Protein AF-A0A3D1A5W4-F1 (afdb_monomer)

Structure (mmCIF, N/CA/C/O backbone):
data_AF-A0A3D1A5W4-F1
#
_entry.id   AF-A0A3D1A5W4-F1
#
loop_
_atom_site.group_PDB
_atom_site.id
_atom_site.type_symbol
_atom_site.label_atom_id
_atom_site.label_alt_id
_atom_site.label_comp_id
_atom_site.label_asym_id
_atom_site.label_entity_id
_atom_site.label_seq_id
_atom_site.pdbx_PDB_ins_code
_atom_site.Cartn_x
_atom_site.Cartn_y
_atom_site.Cartn_z
_atom_site.occupancy
_atom_site.B_iso_or_equiv
_atom_site.auth_seq_id
_atom_site.auth_comp_id
_atom_site.auth_asym_id
_atom_site.auth_atom_id
_atom_site.pdbx_PDB_model_num
ATOM 1 N N . MET A 1 1 ? -4.157 28.525 0.498 1.00 41.06 1 MET A N 1
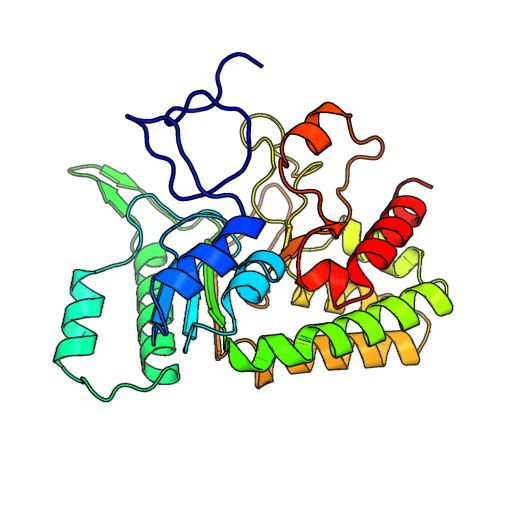ATOM 2 C CA . MET A 1 1 ? -3.381 27.317 0.135 1.00 41.06 1 MET A CA 1
ATOM 3 C C . MET A 1 1 ? -2.870 27.579 -1.278 1.00 41.06 1 MET A C 1
ATOM 5 O O . MET A 1 1 ? -3.378 27.001 -2.224 1.00 41.06 1 MET A O 1
ATOM 9 N N . ASP A 1 2 ? -1.935 28.524 -1.438 1.00 32.41 2 ASP A N 1
ATOM 10 C CA . ASP A 1 2 ? -1.765 29.240 -2.725 1.00 32.41 2 ASP A CA 1
ATOM 11 C C . ASP A 1 2 ? -0.494 28.848 -3.490 1.00 32.41 2 ASP A C 1
ATOM 13 O O . ASP A 1 2 ? -0.057 29.543 -4.403 1.00 32.41 2 ASP A O 1
ATOM 17 N N . GLN A 1 3 ? 0.129 27.734 -3.118 1.00 36.91 3 GLN A N 1
ATOM 18 C CA . GLN A 1 3 ? 1.334 27.228 -3.771 1.00 36.91 3 GLN A CA 1
ATOM 19 C C . GLN A 1 3 ? 1.307 25.692 -3.708 1.00 36.91 3 GLN A C 1
ATOM 21 O O . GLN A 1 3 ? 2.020 25.081 -2.914 1.00 36.91 3 GLN A O 1
ATOM 26 N N . ALA A 1 4 ? 0.434 25.057 -4.495 1.00 35.75 4 ALA A N 1
ATOM 27 C CA . ALA A 1 4 ? 0.599 23.635 -4.796 1.00 35.75 4 ALA A CA 1
ATOM 28 C C . ALA A 1 4 ? 1.913 23.470 -5.590 1.00 35.75 4 ALA A C 1
ATOM 30 O O . ALA A 1 4 ? 2.149 24.267 -6.505 1.00 35.75 4 ALA A O 1
ATOM 31 N N . PRO A 1 5 ? 2.793 22.509 -5.246 1.00 40.19 5 PRO A N 1
ATOM 32 C CA . PRO A 1 5 ? 4.051 22.348 -5.954 1.00 40.19 5 PRO A CA 1
ATOM 33 C C . PRO A 1 5 ? 3.796 22.016 -7.426 1.00 40.19 5 PRO A C 1
ATOM 35 O O . PRO A 1 5 ? 2.829 21.347 -7.788 1.00 40.19 5 PRO A O 1
ATOM 38 N N . SER A 1 6 ? 4.668 22.562 -8.263 1.00 42.97 6 SER A N 1
ATOM 39 C CA . SER A 1 6 ? 4.594 22.613 -9.719 1.00 42.97 6 SER A CA 1
ATOM 40 C C . SER A 1 6 ? 4.294 21.271 -10.395 1.00 42.97 6 SER A C 1
ATOM 42 O O . SER A 1 6 ? 5.042 20.308 -10.236 1.00 42.97 6 SER A O 1
ATOM 44 N N . GLY A 1 7 ? 3.241 21.303 -11.213 1.00 40.34 7 GLY A N 1
ATOM 45 C CA . GLY A 1 7 ? 2.921 20.396 -12.318 1.00 40.34 7 GLY A CA 1
ATOM 46 C C . GLY A 1 7 ? 1.613 20.866 -12.967 1.00 40.34 7 GLY A C 1
ATOM 47 O O . GLY A 1 7 ? 1.576 21.507 -14.018 1.00 40.34 7 GLY A O 1
ATOM 48 N N . THR A 1 8 ? 0.501 20.759 -12.243 1.00 45.12 8 THR A N 1
ATOM 49 C CA . THR A 1 8 ? -0.823 20.879 -12.884 1.00 45.12 8 THR A CA 1
ATOM 50 C C . THR A 1 8 ? -1.695 22.037 -12.435 1.00 45.12 8 THR A C 1
ATOM 52 O O . THR A 1 8 ? -2.693 22.321 -13.090 1.00 45.12 8 THR A O 1
ATOM 55 N N . GLY A 1 9 ? -1.336 22.748 -11.363 1.00 47.44 9 GLY A N 1
ATOM 56 C CA . GLY A 1 9 ? -2.166 23.840 -10.840 1.00 47.44 9 GLY A CA 1
ATOM 57 C C . GLY A 1 9 ? -3.502 23.378 -10.239 1.00 47.44 9 GLY A C 1
ATOM 58 O O . GLY A 1 9 ? -4.342 24.222 -9.937 1.00 47.44 9 GLY A O 1
ATOM 59 N N . THR A 1 10 ? -3.701 22.067 -10.045 1.00 52.75 10 THR A N 1
ATOM 60 C CA . THR A 1 10 ? -4.824 21.516 -9.277 1.00 52.75 10 THR A CA 1
ATOM 61 C C . THR A 1 10 ? -4.360 21.035 -7.900 1.00 52.75 10 THR A C 1
ATOM 63 O O . THR A 1 10 ? -3.236 20.564 -7.741 1.00 52.75 10 THR A O 1
ATOM 66 N N . ALA A 1 11 ? -5.234 21.165 -6.899 1.00 64.56 11 ALA A N 1
ATOM 67 C CA . ALA A 1 11 ? -5.054 20.579 -5.569 1.00 64.56 11 ALA A CA 1
ATOM 68 C C . ALA A 1 11 ? -5.573 19.126 -5.492 1.00 64.56 11 ALA A C 1
ATOM 70 O O . ALA A 1 11 ? -5.550 18.516 -4.423 1.00 64.56 11 ALA A O 1
ATOM 71 N N . ASN A 1 12 ? -6.062 18.584 -6.612 1.00 71.69 12 ASN A N 1
ATOM 72 C CA . ASN A 1 12 ? -6.742 17.296 -6.664 1.00 71.69 12 ASN A CA 1
ATOM 73 C C . ASN A 1 12 ? -5.750 16.138 -6.794 1.00 71.69 12 ASN A C 1
ATOM 75 O O . ASN A 1 12 ? -4.691 16.249 -7.417 1.00 71.69 12 ASN A O 1
ATOM 79 N N . LYS A 1 13 ? -6.116 14.996 -6.211 1.00 80.94 13 LYS A N 1
ATOM 80 C CA . LYS A 1 13 ? -5.288 13.789 -6.214 1.00 80.94 13 LYS A CA 1
ATOM 81 C C . LYS A 1 13 ? -5.433 12.985 -7.505 1.00 80.94 13 LYS A C 1
ATOM 83 O O . LYS A 1 13 ? -6.546 12.701 -7.943 1.00 80.94 13 LYS A O 1
ATOM 88 N N . GLY A 1 14 ? -4.307 12.527 -8.046 1.00 86.31 14 GLY A N 1
ATOM 89 C CA . GLY A 1 14 ? -4.262 11.694 -9.244 1.00 86.31 14 GLY A CA 1
ATOM 90 C C . GLY A 1 14 ? -2.856 11.206 -9.588 1.00 86.31 14 GLY A C 1
ATOM 91 O O . GLY A 1 14 ? -1.928 11.342 -8.791 1.00 86.31 14 GLY A O 1
ATOM 92 N N . ILE A 1 15 ? -2.719 10.635 -10.782 1.00 89.75 15 ILE A N 1
ATOM 93 C CA . ILE A 1 15 ? -1.463 10.184 -11.395 1.00 89.75 15 ILE A CA 1
ATOM 94 C C . ILE A 1 15 ? -1.458 10.572 -12.883 1.00 89.75 15 ILE A C 1
ATOM 96 O O . ILE A 1 15 ? -2.503 10.919 -13.431 1.00 89.75 15 ILE A O 1
ATOM 100 N N . LEU A 1 16 ? -0.303 10.484 -13.551 1.00 89.62 16 LEU A N 1
ATOM 101 C CA . LEU A 1 16 ? -0.161 10.719 -14.995 1.00 89.62 16 LEU A CA 1
ATOM 102 C C . LEU A 1 16 ? -0.647 12.120 -15.382 1.00 89.62 16 LEU A C 1
ATOM 104 O O . LEU A 1 16 ? -1.456 12.311 -16.285 1.00 89.62 16 LEU A O 1
ATOM 108 N N . PHE A 1 17 ? -0.161 13.086 -14.613 1.00 88.94 17 PHE A N 1
ATOM 109 C CA . PHE A 1 17 ? -0.422 14.498 -14.792 1.00 88.94 17 PHE A CA 1
ATOM 110 C C . PHE A 1 17 ? 0.220 15.018 -16.081 1.00 88.94 17 PHE A C 1
ATOM 112 O O . PHE A 1 17 ? 1.415 14.832 -16.305 1.00 88.94 17 PHE A O 1
ATOM 119 N N . ASP A 1 18 ? -0.587 15.685 -16.898 1.00 88.44 18 ASP A N 1
ATOM 120 C CA . ASP A 1 18 ? -0.169 16.362 -18.117 1.00 88.44 18 ASP A CA 1
ATOM 121 C C . ASP A 1 18 ? -0.127 17.877 -17.871 1.00 88.44 18 ASP A C 1
ATOM 123 O O . ASP A 1 18 ? -1.152 18.523 -17.629 1.00 88.44 18 ASP A O 1
ATOM 127 N N . ASP A 1 19 ? 1.072 18.450 -17.936 1.00 85.25 19 ASP A N 1
ATOM 128 C CA . ASP A 1 19 ? 1.293 19.874 -17.703 1.00 85.25 19 ASP A CA 1
ATOM 129 C C . ASP A 1 19 ? 0.766 20.758 -18.845 1.00 85.25 19 ASP A C 1
ATOM 131 O O . ASP A 1 19 ? 0.488 21.936 -18.609 1.00 85.25 19 ASP A O 1
ATOM 135 N N . GLU A 1 20 ? 0.593 20.234 -20.058 1.00 87.56 20 GLU A N 1
ATOM 136 C CA . GLU A 1 20 ? 0.068 20.989 -21.196 1.00 87.56 20 GLU A CA 1
ATOM 137 C C . GLU A 1 20 ? -1.458 21.052 -21.150 1.00 87.56 20 GLU A C 1
ATOM 139 O O . GLU A 1 20 ? -2.043 22.136 -21.206 1.00 87.56 20 GLU A O 1
ATOM 144 N N . THR A 1 21 ? -2.117 19.898 -21.005 1.00 89.12 21 THR A N 1
ATOM 145 C CA . THR A 1 21 ? -3.587 19.819 -21.061 1.00 89.12 21 THR A CA 1
ATOM 146 C C . THR A 1 21 ? -4.268 19.949 -19.702 1.00 89.12 21 THR A C 1
ATOM 148 O O . THR A 1 21 ? -5.484 20.131 -19.641 1.00 89.12 21 THR A O 1
ATOM 151 N N . LYS A 1 22 ? -3.499 19.865 -18.609 1.00 85.75 22 LYS A N 1
ATOM 152 C CA . LYS A 1 22 ? -3.978 19.823 -17.215 1.00 85.75 22 LYS A CA 1
ATOM 153 C C . LYS A 1 22 ? -4.872 18.620 -16.901 1.00 85.75 22 LYS A C 1
ATOM 155 O O . LYS A 1 22 ? -5.541 18.599 -15.867 1.00 85.75 22 LYS A O 1
ATOM 160 N N . ASN A 1 23 ? -4.861 17.605 -17.766 1.00 89.00 23 ASN A N 1
ATOM 161 C CA . ASN A 1 23 ? -5.506 16.327 -17.506 1.00 89.00 23 ASN A CA 1
ATOM 162 C C . ASN A 1 23 ? -4.644 15.450 -16.599 1.00 89.00 23 ASN A C 1
ATOM 164 O O . ASN A 1 23 ? -3.432 15.623 -16.482 1.00 89.00 23 ASN A O 1
ATOM 168 N N . TYR A 1 24 ? -5.301 14.496 -15.955 1.00 91.00 24 TYR A N 1
ATOM 169 C CA . TYR A 1 24 ? -4.671 13.480 -15.128 1.00 91.00 24 TYR A CA 1
ATOM 170 C C . TYR A 1 24 ? -5.646 12.320 -14.917 1.00 91.00 24 TYR A C 1
ATOM 172 O O . TYR A 1 24 ? -6.843 12.432 -15.207 1.00 91.00 24 TYR A O 1
ATOM 180 N N . LEU A 1 25 ? -5.141 11.202 -14.403 1.00 91.25 25 LEU A N 1
ATOM 181 C CA . LEU A 1 25 ? -5.932 10.015 -14.111 1.00 91.25 25 LEU A CA 1
ATOM 182 C C . LEU A 1 25 ? -6.261 9.902 -12.625 1.00 91.25 25 LEU A C 1
ATOM 184 O O . LEU A 1 25 ? -5.399 10.019 -11.752 1.00 91.25 25 LEU A O 1
ATOM 188 N N . ARG A 1 26 ? -7.538 9.638 -12.349 1.00 90.88 26 ARG A N 1
ATOM 189 C CA . ARG A 1 26 ? -8.044 9.260 -11.025 1.00 90.88 26 ARG A CA 1
ATOM 190 C C . ARG A 1 26 ? -7.920 7.752 -10.833 1.00 90.88 26 ARG A C 1
ATOM 192 O O . ARG A 1 26 ? -7.992 7.000 -11.804 1.00 90.88 26 ARG A O 1
ATOM 199 N N . THR A 1 27 ? -7.876 7.295 -9.583 1.00 90.44 27 THR A N 1
ATOM 200 C CA . THR A 1 27 ? -7.820 5.860 -9.251 1.00 90.44 27 THR A CA 1
ATOM 201 C C . THR A 1 27 ? -8.943 5.056 -9.917 1.00 90.44 27 THR A C 1
ATOM 203 O O . THR A 1 27 ? -8.668 4.048 -10.559 1.00 90.44 27 THR A O 1
ATOM 206 N N . ALA A 1 28 ? -10.190 5.542 -9.886 1.00 89.81 28 ALA A N 1
ATOM 207 C CA . ALA A 1 28 ? -11.318 4.862 -10.537 1.00 89.81 28 ALA A CA 1
ATOM 208 C C . ALA A 1 28 ? -11.187 4.741 -12.070 1.00 89.81 28 ALA A C 1
ATOM 210 O O . ALA A 1 28 ? -11.856 3.915 -12.686 1.00 89.81 28 ALA A O 1
ATOM 211 N N . GLN A 1 29 ? -10.336 5.553 -12.705 1.00 93.88 29 GLN A N 1
ATOM 212 C CA . GLN A 1 29 ? -10.094 5.498 -14.148 1.00 93.88 29 GLN A CA 1
ATOM 213 C C . GLN A 1 29 ? -8.991 4.496 -14.521 1.00 93.88 29 GLN A C 1
ATOM 215 O O . GLN A 1 29 ? -8.875 4.145 -15.694 1.00 93.88 29 GLN A O 1
ATOM 220 N N . MET A 1 30 ? -8.221 3.986 -13.549 1.00 93.56 30 MET A N 1
ATOM 221 C CA . MET A 1 30 ? -7.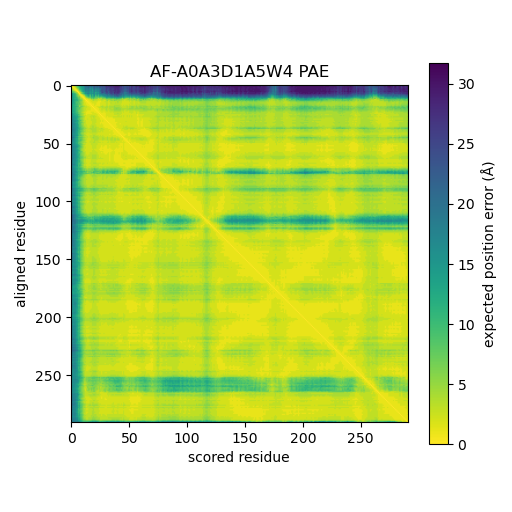122 3.041 -13.795 1.00 93.56 30 MET A CA 1
ATOM 222 C C . MET A 1 30 ? -7.623 1.734 -14.415 1.00 93.56 30 MET A C 1
ATOM 224 O O . MET A 1 30 ? -6.988 1.198 -15.322 1.00 93.56 30 MET A O 1
ATOM 228 N N . LYS A 1 31 ? -8.801 1.255 -13.993 1.00 93.56 31 LYS A N 1
ATOM 229 C CA . LYS A 1 31 ? -9.440 0.071 -14.580 1.00 93.56 31 LYS A CA 1
ATOM 230 C C . LYS A 1 31 ? -9.714 0.244 -16.071 1.00 93.56 31 LYS A C 1
ATOM 232 O O . LYS A 1 31 ? -9.389 -0.627 -16.871 1.00 93.56 31 LYS A O 1
ATOM 237 N N . GLU A 1 32 ? -10.322 1.368 -16.442 1.00 95.38 32 GLU A N 1
ATOM 238 C CA . GLU A 1 32 ? -10.669 1.654 -17.834 1.00 95.38 32 GLU A CA 1
ATOM 239 C C . GLU A 1 32 ? -9.416 1.874 -18.687 1.00 95.38 32 GLU A C 1
ATOM 241 O O . GLU A 1 32 ? -9.343 1.361 -19.802 1.00 95.38 32 GLU A O 1
ATOM 246 N N . MET A 1 33 ? -8.401 2.552 -18.141 1.00 95.19 33 MET A N 1
ATOM 247 C CA . MET A 1 33 ? -7.090 2.685 -18.781 1.00 95.19 33 MET A CA 1
ATOM 248 C C . MET A 1 33 ? -6.496 1.307 -19.101 1.00 95.19 33 MET A C 1
ATOM 250 O O . MET A 1 33 ? -6.166 1.030 -20.253 1.00 95.19 33 MET A O 1
ATOM 254 N N . MET A 1 34 ? -6.410 0.420 -18.109 1.00 96.06 34 MET A N 1
ATOM 255 C CA . MET A 1 34 ? -5.844 -0.915 -18.300 1.00 96.06 34 MET A CA 1
ATOM 256 C C . MET A 1 34 ? -6.673 -1.772 -19.259 1.00 96.06 34 MET A C 1
ATOM 258 O O . MET A 1 34 ? -6.113 -2.491 -20.084 1.00 96.06 34 MET A O 1
ATOM 262 N N . ARG A 1 35 ? -8.006 -1.647 -19.230 1.00 96.00 35 ARG A N 1
ATOM 263 C CA . ARG A 1 35 ? -8.886 -2.309 -20.201 1.00 96.00 35 ARG A CA 1
ATOM 264 C C . ARG A 1 35 ? -8.582 -1.879 -21.638 1.00 96.00 35 ARG A C 1
ATOM 266 O O . ARG A 1 35 ? -8.641 -2.717 -22.535 1.00 96.00 35 ARG A O 1
ATOM 273 N N . GLN A 1 36 ? -8.298 -0.595 -21.863 1.00 96.94 36 GLN A N 1
ATOM 274 C CA . GLN A 1 36 ? -7.972 -0.068 -23.192 1.00 96.94 36 GLN A CA 1
ATOM 275 C C . GLN A 1 36 ? -6.564 -0.455 -23.656 1.00 96.94 36 GLN A C 1
ATOM 277 O O . GLN A 1 36 ? -6.384 -0.732 -24.839 1.00 96.94 36 GLN A O 1
ATOM 282 N N . ILE A 1 37 ? -5.588 -0.505 -22.742 1.00 95.44 37 ILE A N 1
ATOM 283 C CA . ILE A 1 37 ? -4.225 -0.987 -23.029 1.00 95.44 37 ILE A CA 1
ATOM 284 C C . ILE A 1 37 ? -4.245 -2.483 -23.378 1.00 95.44 37 ILE A C 1
ATOM 286 O O . ILE A 1 37 ? -3.543 -2.923 -24.288 1.00 95.44 37 ILE A O 1
ATOM 290 N N . GLY A 1 38 ? -5.079 -3.255 -22.680 1.00 95.88 38 GLY A N 1
ATOM 291 C CA . GLY A 1 38 ? -5.070 -4.708 -22.730 1.00 95.88 38 GLY A CA 1
ATOM 292 C C . GLY A 1 38 ? -4.121 -5.311 -21.695 1.00 95.88 38 GLY A C 1
ATOM 293 O O . GLY A 1 38 ? -3.512 -4.616 -20.880 1.00 95.88 38 GLY A O 1
ATOM 294 N N . TYR A 1 39 ? -4.033 -6.641 -21.703 1.00 96.88 39 TYR A N 1
ATOM 295 C CA . TYR A 1 39 ? -3.206 -7.363 -20.742 1.00 96.88 39 TYR A CA 1
ATOM 296 C C . TYR A 1 39 ? -1.730 -6.960 -20.859 1.00 96.88 39 TYR A C 1
ATOM 298 O O . TYR A 1 39 ? -1.171 -6.929 -21.954 1.00 96.88 39 TYR A O 1
ATOM 306 N N . THR A 1 40 ? -1.114 -6.679 -19.714 1.00 96.50 40 THR A N 1
ATOM 307 C CA . THR A 1 40 ? 0.283 -6.265 -19.589 1.00 96.50 40 THR A CA 1
ATOM 308 C C . THR A 1 40 ? 1.005 -7.202 -18.627 1.00 96.50 40 THR A C 1
ATOM 310 O O . THR A 1 40 ? 0.638 -7.289 -17.457 1.00 96.50 40 THR A O 1
ATOM 313 N N . ASP A 1 41 ? 2.056 -7.887 -19.080 1.00 94.88 41 ASP A N 1
ATOM 314 C CA . ASP A 1 41 ? 2.771 -8.862 -18.243 1.00 94.88 41 ASP A CA 1
ATOM 315 C C . ASP A 1 41 ? 3.317 -8.240 -16.952 1.00 94.88 41 ASP A C 1
ATOM 317 O O . ASP A 1 41 ? 3.183 -8.818 -15.876 1.00 94.88 41 ASP A O 1
ATOM 321 N N . ILE A 1 42 ? 3.897 -7.040 -17.044 1.00 95.88 42 ILE A N 1
ATOM 322 C CA . ILE A 1 42 ? 4.475 -6.322 -15.906 1.00 95.88 42 ILE A CA 1
ATOM 323 C C . ILE A 1 42 ? 4.083 -4.847 -15.984 1.00 95.88 42 ILE A C 1
ATOM 325 O O . ILE A 1 42 ? 4.462 -4.138 -16.915 1.00 95.88 42 ILE A O 1
ATOM 329 N N . VAL A 1 43 ? 3.383 -4.366 -14.961 1.00 96.88 43 VAL A N 1
ATOM 330 C CA . VAL A 1 43 ? 3.068 -2.951 -14.764 1.00 96.88 43 VAL A CA 1
ATOM 331 C C . VAL A 1 43 ? 4.013 -2.396 -13.699 1.00 96.88 43 VAL A C 1
ATOM 333 O O . VAL A 1 43 ? 3.825 -2.608 -12.498 1.00 96.88 43 VAL A O 1
ATOM 336 N N . MET A 1 44 ? 5.060 -1.698 -14.146 1.00 95.06 44 MET A N 1
ATOM 337 C CA . MET A 1 44 ? 6.009 -1.007 -13.268 1.00 95.06 44 MET A CA 1
ATOM 338 C C . MET A 1 44 ? 5.586 0.447 -13.080 1.00 95.06 44 MET A C 1
ATOM 340 O O . MET A 1 44 ? 5.646 1.256 -14.004 1.00 95.06 44 MET A O 1
ATOM 344 N N . GLN A 1 45 ? 5.168 0.791 -11.870 1.00 93.38 45 GLN A N 1
ATOM 345 C CA . GLN A 1 45 ? 4.643 2.107 -11.548 1.00 93.38 45 GLN A CA 1
ATOM 346 C C . GLN A 1 45 ? 5.773 3.016 -11.074 1.00 93.38 45 GLN A C 1
ATOM 348 O O . GLN A 1 45 ? 6.109 3.064 -9.891 1.00 93.38 45 GLN A O 1
ATOM 353 N N . ASN A 1 46 ? 6.368 3.755 -12.015 1.00 91.12 46 ASN A N 1
ATOM 354 C CA . ASN A 1 46 ? 7.377 4.770 -11.716 1.00 91.12 46 ASN A CA 1
ATOM 355 C C . ASN A 1 46 ? 6.749 6.069 -11.178 1.00 91.12 46 ASN A C 1
ATOM 357 O O . ASN A 1 46 ? 6.913 7.143 -11.752 1.00 91.12 46 ASN A O 1
ATOM 361 N N . ALA A 1 47 ? 5.970 5.950 -10.106 1.00 90.88 47 ALA A N 1
ATOM 362 C CA . ALA A 1 47 ? 5.283 7.053 -9.454 1.00 90.88 47 ALA A CA 1
ATOM 363 C C . ALA A 1 47 ? 5.128 6.782 -7.952 1.00 90.88 47 ALA A C 1
ATOM 365 O O . ALA A 1 47 ? 5.131 5.639 -7.494 1.00 90.88 47 ALA A O 1
ATOM 366 N N . CYS A 1 48 ? 4.994 7.857 -7.180 1.00 92.44 48 CYS A N 1
ATOM 367 C CA . CYS A 1 48 ? 4.797 7.800 -5.736 1.00 92.44 48 CYS A CA 1
ATOM 368 C C . CYS A 1 48 ? 3.471 7.118 -5.376 1.00 92.44 48 CYS A C 1
ATOM 370 O O . CYS A 1 48 ? 2.467 7.340 -6.057 1.00 92.44 48 CYS A O 1
ATOM 372 N N . LEU A 1 49 ? 3.442 6.399 -4.246 1.00 93.56 49 LEU A N 1
ATOM 373 C CA . LEU A 1 49 ? 2.197 5.938 -3.612 1.00 93.56 49 LEU A CA 1
ATOM 374 C C . LEU A 1 49 ? 1.329 5.044 -4.513 1.00 93.56 49 LEU A C 1
ATOM 376 O O . LEU A 1 49 ? 0.103 5.142 -4.491 1.00 93.56 49 LEU A O 1
ATOM 380 N N . GLN A 1 50 ? 1.953 4.215 -5.346 1.00 95.69 50 GLN A N 1
ATOM 381 C CA . GLN A 1 50 ? 1.234 3.379 -6.310 1.00 95.69 50 GLN A CA 1
ATOM 382 C C . GLN A 1 50 ? 1.082 1.920 -5.875 1.00 95.69 50 GLN A C 1
ATOM 384 O O . GLN A 1 50 ? 0.281 1.183 -6.449 1.00 95.69 50 GLN A O 1
ATOM 389 N N . GLN A 1 51 ? 1.786 1.507 -4.821 1.00 97.69 51 GLN A N 1
ATOM 390 C CA . GLN A 1 51 ? 1.647 0.180 -4.225 1.00 97.69 51 GLN A CA 1
ATOM 391 C C . GLN A 1 51 ? 0.526 0.132 -3.172 1.00 97.69 51 GLN A C 1
ATOM 393 O O . GLN A 1 51 ? 0.688 -0.398 -2.073 1.00 97.69 51 GLN A O 1
ATOM 398 N N . MET A 1 52 ? -0.613 0.733 -3.518 1.00 97.81 52 MET A N 1
ATOM 399 C CA . MET A 1 52 ? -1.811 0.826 -2.683 1.00 97.81 52 MET A CA 1
ATOM 400 C C . MET A 1 52 ? -2.796 -0.265 -3.094 1.00 97.81 52 MET A C 1
ATOM 402 O O . MET A 1 52 ? -3.071 -0.416 -4.286 1.00 97.81 52 MET A O 1
ATOM 406 N N . ALA A 1 53 ? -3.360 -0.998 -2.137 1.00 98.50 53 ALA A N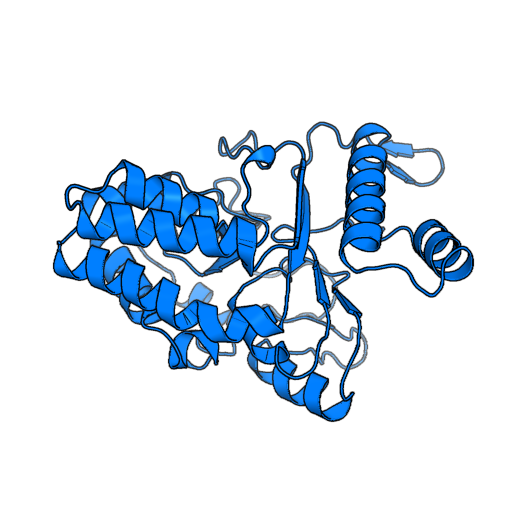 1
ATOM 407 C CA . ALA A 1 53 ? -4.298 -2.084 -2.392 1.00 98.50 53 ALA A CA 1
ATOM 408 C C . ALA A 1 53 ? -5.469 -1.634 -3.272 1.00 98.50 53 ALA A C 1
ATOM 410 O O . ALA A 1 53 ? -5.838 -2.338 -4.208 1.00 98.50 53 ALA A O 1
ATOM 411 N N . GLU A 1 54 ? -5.993 -0.432 -3.044 1.00 97.69 54 GLU A N 1
ATOM 412 C CA . GLU A 1 54 ? -7.077 0.145 -3.832 1.00 97.69 54 GLU A CA 1
ATOM 413 C C . GLU A 1 54 ? -6.676 0.373 -5.290 1.00 97.69 54 GLU A C 1
ATOM 415 O O . GLU A 1 54 ? -7.430 0.030 -6.195 1.00 97.69 54 GLU A O 1
ATOM 420 N N . VAL A 1 55 ? -5.477 0.916 -5.523 1.00 96.81 55 VAL A N 1
ATOM 421 C CA . VAL A 1 55 ? -4.961 1.198 -6.870 1.00 96.81 55 VAL A CA 1
ATOM 422 C C . VAL A 1 55 ? -4.732 -0.104 -7.629 1.00 96.81 55 VAL A C 1
ATOM 424 O O . VAL A 1 55 ? -5.194 -0.256 -8.760 1.00 96.81 55 VAL A O 1
ATOM 427 N N . LEU A 1 56 ? -4.057 -1.068 -6.999 1.00 98.38 56 LEU A N 1
ATOM 428 C CA . LEU A 1 56 ? -3.756 -2.345 -7.637 1.00 98.38 56 LEU A CA 1
ATOM 429 C C . LEU A 1 56 ? -5.033 -3.144 -7.929 1.00 98.38 56 LEU A C 1
ATOM 431 O O . LEU A 1 56 ? -5.128 -3.788 -8.974 1.00 98.38 56 LEU A O 1
ATOM 435 N N . TYR A 1 57 ? -6.034 -3.081 -7.045 1.00 98.44 57 TYR A N 1
ATOM 436 C CA . TYR A 1 57 ? -7.292 -3.806 -7.217 1.00 98.44 57 TYR A CA 1
ATOM 437 C C . TYR A 1 57 ? -8.106 -3.311 -8.422 1.00 98.44 57 TYR A C 1
ATOM 439 O O . TYR A 1 57 ? -8.734 -4.127 -9.099 1.00 98.44 57 TYR A O 1
ATOM 447 N N . GLU A 1 58 ? -8.049 -2.013 -8.754 1.00 97.69 58 GLU A N 1
ATOM 448 C CA . GLU A 1 58 ? -8.671 -1.481 -9.981 1.00 97.69 58 GLU A CA 1
ATOM 449 C C . GLU A 1 58 ? -8.062 -2.084 -11.256 1.00 97.69 58 GLU A C 1
ATOM 451 O O . GLU A 1 58 ? -8.751 -2.266 -12.259 1.00 97.69 58 GLU A O 1
ATOM 456 N N . MET A 1 59 ? -6.772 -2.418 -11.223 1.00 97.56 59 MET A N 1
ATOM 457 C CA . MET A 1 59 ? -6.009 -2.858 -12.394 1.00 97.56 59 MET A CA 1
ATOM 458 C C . MET A 1 59 ? -5.814 -4.376 -12.490 1.00 97.56 59 MET A C 1
ATOM 460 O O . MET A 1 59 ? -5.353 -4.864 -13.522 1.00 97.56 59 MET A O 1
ATOM 464 N N . LYS A 1 60 ? -6.129 -5.129 -11.428 1.00 97.62 60 LYS A N 1
ATOM 465 C CA . LYS A 1 60 ? -5.674 -6.518 -11.225 1.00 97.62 60 LYS A CA 1
ATOM 466 C C . LYS A 1 60 ? -5.999 -7.492 -12.366 1.00 97.62 60 LYS A C 1
ATOM 468 O O . LYS A 1 60 ? -5.247 -8.434 -12.584 1.00 97.62 60 LYS A O 1
ATOM 473 N N . ASP A 1 61 ? -7.090 -7.254 -13.097 1.00 97.31 61 ASP A N 1
ATOM 474 C CA . ASP A 1 61 ? -7.589 -8.149 -14.153 1.00 97.31 61 ASP A CA 1
ATOM 475 C C . ASP A 1 61 ? -6.801 -8.028 -15.475 1.00 97.31 61 ASP A C 1
ATOM 477 O O . ASP A 1 61 ? -7.010 -8.814 -16.398 1.00 97.31 61 ASP A O 1
ATOM 481 N N . TYR A 1 62 ? -5.897 -7.049 -15.579 1.00 97.25 62 TYR A N 1
ATOM 482 C CA . TYR A 1 62 ? -5.165 -6.713 -16.805 1.00 97.25 62 TYR A CA 1
ATOM 483 C C . TYR A 1 62 ? -3.640 -6.735 -16.627 1.00 97.25 62 TYR A C 1
ATOM 485 O O . TYR A 1 62 ? -2.920 -6.260 -17.504 1.00 97.25 62 TYR A O 1
ATOM 493 N N . ALA A 1 63 ? -3.135 -7.260 -15.508 1.00 97.38 63 ALA A N 1
ATOM 494 C CA . ALA A 1 63 ? -1.708 -7.285 -15.207 1.00 97.38 63 ALA A CA 1
ATOM 495 C C . ALA A 1 63 ? -1.225 -8.683 -14.792 1.00 97.38 63 ALA A C 1
ATOM 497 O O . ALA A 1 63 ? -1.924 -9.393 -14.069 1.00 97.38 63 ALA A O 1
ATOM 498 N N . GLY A 1 64 ? -0.007 -9.054 -15.191 1.00 96.69 64 GLY A N 1
ATOM 499 C CA . GLY A 1 64 ? 0.675 -10.262 -14.701 1.00 96.69 64 GLY A CA 1
ATOM 500 C C . GLY A 1 64 ? 1.490 -10.034 -13.424 1.00 96.69 64 GLY A C 1
ATOM 501 O O . GLY A 1 64 ? 1.659 -10.947 -12.610 1.00 96.69 64 GLY A O 1
ATOM 502 N N . LEU A 1 65 ? 1.960 -8.802 -13.217 1.00 98.12 65 LEU A N 1
ATOM 503 C CA . LEU A 1 65 ? 2.784 -8.391 -12.086 1.00 98.12 65 LEU A CA 1
ATOM 504 C C . LEU A 1 65 ? 2.676 -6.881 -11.861 1.00 98.12 65 LEU A C 1
ATOM 506 O O . LEU A 1 65 ? 2.769 -6.112 -12.816 1.00 98.12 65 LEU A O 1
ATOM 510 N N . PHE A 1 66 ? 2.557 -6.453 -10.606 1.00 98.56 66 PHE A N 1
ATOM 511 C CA . PHE A 1 66 ? 2.739 -5.048 -10.231 1.00 98.56 66 PHE A CA 1
ATOM 512 C C . PHE A 1 66 ? 4.090 -4.844 -9.567 1.00 98.56 66 PHE A C 1
ATOM 514 O O . PHE A 1 66 ? 4.459 -5.622 -8.689 1.00 98.56 66 PHE A O 1
ATOM 521 N N . VAL A 1 67 ? 4.789 -3.773 -9.941 1.00 98.25 67 VAL A N 1
ATOM 522 C CA . VAL A 1 67 ? 5.993 -3.296 -9.251 1.00 98.25 67 VAL A CA 1
ATOM 523 C C . VAL A 1 67 ? 5.799 -1.829 -8.895 1.00 98.25 67 VAL A C 1
ATOM 525 O O . VAL A 1 67 ? 5.431 -1.035 -9.760 1.00 98.25 67 VAL A O 1
ATOM 528 N N . GLY A 1 68 ? 6.067 -1.449 -7.654 1.00 97.12 68 GLY A N 1
ATOM 529 C CA . GLY A 1 68 ? 5.874 -0.073 -7.213 1.00 97.12 68 GLY A CA 1
ATOM 530 C C . GLY A 1 68 ? 6.270 0.147 -5.762 1.00 97.12 68 GLY A C 1
ATOM 531 O O . GLY A 1 68 ? 6.800 -0.745 -5.098 1.00 97.12 68 GLY A O 1
ATOM 532 N N . SER A 1 69 ? 6.027 1.367 -5.291 1.00 97.44 69 SER A N 1
ATOM 533 C CA . SER A 1 69 ? 6.377 1.825 -3.947 1.00 97.44 69 SER A CA 1
ATOM 534 C C . SER A 1 69 ? 5.134 2.216 -3.152 1.00 97.44 69 SER A C 1
ATOM 536 O O . SER A 1 69 ? 4.207 2.844 -3.679 1.00 97.44 69 SER A O 1
ATOM 538 N N . GLU A 1 70 ? 5.131 1.845 -1.876 1.00 97.94 70 GLU A N 1
ATOM 539 C CA . GLU A 1 70 ? 4.149 2.282 -0.883 1.00 97.94 70 GLU A CA 1
ATOM 540 C C . GLU A 1 70 ? 4.404 3.739 -0.477 1.00 97.94 70 GLU A C 1
ATOM 542 O O . GLU A 1 70 ? 3.469 4.476 -0.184 1.00 97.94 70 GLU A O 1
ATOM 547 N N . GLU A 1 71 ? 5.669 4.168 -0.526 1.00 95.62 71 GLU A N 1
ATOM 548 C CA . GLU A 1 71 ? 6.129 5.530 -0.267 1.00 95.62 71 GLU A CA 1
ATOM 549 C C . GLU A 1 71 ? 6.351 6.336 -1.565 1.00 95.62 71 GLU A C 1
ATOM 551 O O . GLU A 1 71 ? 6.294 5.820 -2.688 1.00 95.62 71 GLU A O 1
ATOM 556 N N . THR A 1 72 ? 6.630 7.631 -1.432 1.00 91.88 72 THR A N 1
ATOM 557 C CA . THR A 1 72 ? 7.241 8.436 -2.489 1.00 91.88 72 THR A CA 1
ATOM 558 C C . THR A 1 72 ? 8.523 7.821 -3.034 1.00 91.88 72 THR A C 1
ATOM 560 O O . THR A 1 72 ? 9.357 7.318 -2.283 1.00 91.88 72 THR A O 1
ATOM 563 N N . MET A 1 73 ? 8.708 7.946 -4.343 1.00 87.06 73 MET A N 1
ATOM 564 C CA . MET A 1 73 ? 9.950 7.588 -5.010 1.00 87.06 73 MET A CA 1
ATOM 565 C C . MET A 1 73 ? 10.724 8.833 -5.428 1.00 87.06 73 MET A C 1
ATOM 567 O O . MET A 1 73 ? 10.163 9.915 -5.601 1.00 87.06 73 MET A O 1
ATOM 571 N N . LEU A 1 74 ? 12.026 8.664 -5.629 1.00 84.00 74 LEU A N 1
ATOM 572 C CA . LEU A 1 74 ? 12.873 9.699 -6.203 1.00 84.00 74 LEU A CA 1
ATOM 573 C C . LEU A 1 74 ? 12.567 9.912 -7.687 1.00 84.00 74 LEU A C 1
ATOM 575 O O . LEU A 1 74 ? 12.267 8.960 -8.405 1.00 84.00 74 LEU A O 1
ATOM 579 N N . ALA A 1 75 ? 12.764 11.143 -8.166 1.00 74.75 75 ALA A N 1
ATOM 580 C CA . ALA A 1 75 ? 12.572 11.510 -9.573 1.00 74.75 75 ALA A CA 1
ATOM 581 C C . ALA A 1 75 ? 13.422 10.678 -10.556 1.00 74.75 75 ALA A C 1
ATOM 583 O O . ALA A 1 75 ? 13.049 10.529 -11.715 1.00 74.75 75 ALA A O 1
ATOM 584 N N . GLN A 1 76 ? 14.541 10.107 -10.092 1.00 76.44 76 GLN A N 1
ATOM 585 C CA . GLN A 1 76 ? 15.399 9.219 -10.884 1.00 76.44 76 GLN A CA 1
ATOM 586 C C . GLN A 1 76 ? 14.682 7.924 -11.312 1.00 76.44 76 GLN A C 1
ATOM 588 O O . GLN A 1 76 ? 15.037 7.341 -12.335 1.00 76.44 76 GLN A O 1
ATOM 593 N N . GLY A 1 77 ? 13.673 7.485 -10.551 1.00 84.50 77 GLY A N 1
ATOM 594 C CA . GLY A 1 77 ? 12.904 6.278 -10.836 1.00 84.50 77 GLY A CA 1
ATOM 595 C C . GLY A 1 77 ? 13.741 4.998 -10.835 1.00 84.50 77 GLY A C 1
ATOM 596 O O . GLY A 1 77 ? 14.632 4.826 -10.004 1.00 84.50 77 GLY A O 1
ATOM 597 N N . PHE A 1 78 ? 13.428 4.092 -11.764 1.00 90.31 78 PHE A N 1
ATOM 598 C CA . PHE A 1 78 ? 14.123 2.815 -11.951 1.00 90.31 78 PHE A CA 1
ATOM 599 C C . PHE A 1 78 ? 15.430 2.957 -12.748 1.00 90.31 78 PHE A C 1
ATOM 601 O O . PHE A 1 78 ? 15.539 3.790 -13.647 1.00 90.31 78 PHE A O 1
ATOM 608 N N . ASP A 1 79 ? 16.404 2.075 -12.499 1.00 92.19 79 ASP A N 1
ATOM 609 C CA . ASP A 1 79 ? 17.549 1.898 -13.402 1.00 92.19 79 ASP A CA 1
ATOM 610 C C . ASP A 1 79 ? 17.123 1.158 -14.677 1.00 92.19 79 ASP A C 1
ATOM 612 O O . ASP A 1 79 ? 17.257 -0.060 -14.805 1.00 92.19 79 ASP A O 1
ATOM 616 N N . TYR A 1 80 ? 16.619 1.918 -15.649 1.00 93.38 80 TYR A N 1
ATOM 617 C CA . TYR A 1 80 ? 16.208 1.385 -16.948 1.00 93.38 80 TYR A CA 1
ATOM 618 C C . TYR A 1 80 ? 17.357 0.705 -17.700 1.00 93.38 80 TYR A C 1
ATOM 620 O O . TYR A 1 80 ? 17.124 -0.253 -18.435 1.00 93.38 80 TYR A O 1
ATOM 628 N N . THR A 1 81 ? 18.603 1.156 -17.520 1.00 95.00 81 THR A N 1
ATOM 629 C CA . THR A 1 81 ? 19.748 0.544 -18.208 1.00 95.00 81 THR A CA 1
ATOM 630 C C . THR A 1 81 ? 20.053 -0.832 -17.623 1.00 95.00 81 THR A C 1
ATOM 632 O O . THR A 1 81 ? 20.248 -1.787 -18.377 1.00 95.00 81 THR A O 1
ATOM 635 N N . GLY A 1 82 ? 20.093 -0.946 -16.294 1.00 96.12 82 GLY A N 1
ATOM 636 C CA . GLY A 1 82 ? 20.253 -2.215 -15.587 1.00 96.12 82 GLY A CA 1
ATOM 637 C C . GLY A 1 82 ? 19.110 -3.183 -15.879 1.00 96.12 82 GLY A C 1
ATOM 638 O O . GLY A 1 82 ? 19.368 -4.330 -16.249 1.00 96.12 82 GLY A O 1
ATOM 639 N N . LEU A 1 83 ? 17.868 -2.690 -15.833 1.00 95.31 83 LEU A N 1
ATOM 640 C CA . LEU A 1 83 ? 16.672 -3.475 -16.127 1.00 95.31 83 LEU A CA 1
ATOM 641 C C . LEU A 1 83 ? 16.697 -4.036 -17.554 1.00 95.31 83 LEU A C 1
ATOM 643 O O . LEU A 1 83 ? 16.578 -5.245 -17.738 1.00 95.31 83 LEU A O 1
ATOM 647 N N . LEU A 1 84 ? 16.924 -3.197 -18.571 1.00 96.31 84 LEU A N 1
ATOM 648 C CA . LEU A 1 84 ? 16.974 -3.656 -19.964 1.00 96.31 84 LEU A CA 1
ATOM 649 C C . LEU A 1 84 ? 18.123 -4.644 -20.205 1.00 96.31 84 LEU A C 1
ATOM 651 O O . LEU A 1 84 ? 17.962 -5.601 -20.960 1.00 96.31 84 LEU A O 1
ATOM 655 N N . LYS A 1 85 ? 19.277 -4.465 -19.547 1.00 98.00 85 LYS A N 1
ATOM 656 C CA . LYS A 1 85 ? 20.381 -5.439 -19.607 1.00 98.00 85 LYS A CA 1
ATOM 657 C C . LYS A 1 85 ? 19.991 -6.782 -18.993 1.00 98.00 85 LYS A C 1
ATOM 659 O O . LYS A 1 85 ? 20.271 -7.810 -19.603 1.00 98.00 85 LYS A O 1
ATOM 664 N N . PHE A 1 86 ? 19.349 -6.778 -17.825 1.00 97.38 86 PHE A N 1
ATOM 665 C CA . PHE A 1 86 ? 18.846 -7.988 -17.173 1.00 97.38 86 PHE A CA 1
ATOM 666 C C . PHE A 1 86 ? 17.848 -8.729 -18.072 1.00 97.38 86 PHE A C 1
ATOM 668 O O . PHE A 1 86 ? 18.028 -9.918 -18.337 1.00 97.38 86 PHE A O 1
ATOM 675 N N . MET A 1 87 ? 16.858 -8.010 -18.610 1.00 95.94 87 MET A N 1
ATOM 676 C CA . MET A 1 87 ? 15.828 -8.583 -19.479 1.00 95.94 87 MET A CA 1
ATOM 677 C C . MET A 1 87 ? 16.420 -9.153 -20.775 1.00 95.94 87 MET A C 1
ATOM 679 O O . MET A 1 87 ? 16.070 -10.259 -21.173 1.00 95.94 87 MET A O 1
ATOM 683 N N . ASN A 1 88 ? 17.363 -8.447 -21.407 1.00 97.19 88 ASN A N 1
ATOM 684 C CA . ASN A 1 88 ? 18.012 -8.916 -22.636 1.00 97.19 88 ASN A CA 1
ATOM 685 C C . ASN A 1 88 ? 18.927 -10.126 -22.404 1.00 97.19 88 ASN A C 1
ATOM 687 O O . ASN A 1 88 ? 19.054 -10.975 -23.283 1.00 97.19 88 ASN A O 1
ATOM 691 N N . ALA A 1 89 ? 19.577 -10.207 -21.241 1.00 97.94 89 ALA A N 1
ATOM 692 C CA . ALA A 1 89 ? 20.449 -11.327 -20.897 1.00 97.94 89 ALA A CA 1
ATOM 693 C C . ALA A 1 89 ? 19.665 -12.606 -20.562 1.00 97.94 89 ALA A C 1
ATOM 695 O O . ALA A 1 89 ? 20.181 -13.706 -20.758 1.00 97.94 89 ALA A O 1
ATOM 696 N N . ASN A 1 90 ? 18.434 -12.472 -20.065 1.00 95.81 90 ASN A N 1
ATOM 697 C CA . ASN A 1 90 ? 17.562 -13.599 -19.759 1.00 95.81 90 ASN A CA 1
ATOM 698 C C . ASN A 1 90 ? 16.094 -13.283 -20.094 1.00 95.81 90 ASN A C 1
ATOM 700 O O . ASN A 1 90 ? 15.322 -13.014 -19.181 1.00 95.81 90 ASN A O 1
ATOM 704 N N . PRO A 1 91 ? 15.659 -13.375 -21.364 1.00 94.81 91 PRO A N 1
ATOM 705 C CA . PRO A 1 91 ? 14.275 -13.070 -21.745 1.00 94.81 91 PRO A CA 1
ATOM 706 C C . PRO A 1 91 ? 13.214 -13.981 -21.104 1.00 94.81 91 PRO A C 1
ATOM 708 O O . PRO A 1 91 ? 12.032 -13.660 -21.148 1.00 94.81 91 PRO A O 1
ATOM 711 N N . ALA A 1 92 ? 13.621 -15.114 -20.522 1.00 96.25 92 ALA A N 1
ATOM 712 C CA . ALA A 1 92 ? 12.754 -16.069 -19.834 1.00 96.25 92 ALA A CA 1
ATOM 713 C C . ALA A 1 92 ? 12.814 -15.921 -18.300 1.00 96.25 92 ALA A C 1
ATOM 715 O O . ALA A 1 92 ? 12.608 -16.898 -17.577 1.00 96.25 92 ALA A O 1
ATOM 716 N N . PHE A 1 93 ? 13.150 -14.728 -17.792 1.00 97.12 93 PHE A N 1
ATOM 717 C CA . PHE A 1 93 ? 13.207 -14.489 -16.353 1.00 97.12 93 PHE A CA 1
ATOM 718 C C . PHE A 1 93 ? 11.843 -14.729 -15.685 1.00 97.12 93 PHE A C 1
ATOM 720 O O . PHE A 1 93 ? 10.793 -14.402 -16.236 1.00 97.12 93 PHE A O 1
ATOM 727 N N . THR A 1 94 ? 11.846 -15.272 -14.467 1.00 96.38 94 THR A N 1
ATOM 728 C CA . THR A 1 94 ? 10.623 -15.378 -13.656 1.00 96.38 94 THR A CA 1
ATOM 729 C C . THR A 1 94 ? 10.353 -14.079 -12.893 1.00 96.38 94 THR A C 1
ATOM 731 O O . THR A 1 94 ? 11.257 -13.266 -12.681 1.00 96.38 94 THR A O 1
ATOM 734 N N . HIS A 1 95 ? 9.123 -13.889 -12.405 1.00 95.50 95 HIS A N 1
ATOM 735 C CA . HIS A 1 95 ? 8.786 -12.744 -11.549 1.00 95.50 95 HIS A CA 1
ATOM 736 C C . HIS A 1 95 ? 9.654 -12.685 -10.282 1.00 95.50 95 HIS A C 1
ATOM 738 O O . HIS A 1 95 ? 10.020 -11.602 -9.832 1.00 95.50 95 HIS A O 1
ATOM 744 N N . GLU A 1 96 ? 10.037 -13.835 -9.724 1.00 95.31 96 GLU A N 1
ATOM 745 C CA . GLU A 1 96 ? 10.951 -13.922 -8.585 1.00 95.31 96 GLU A CA 1
ATOM 746 C C . GLU A 1 96 ? 12.353 -13.431 -8.958 1.00 95.31 96 GLU A C 1
ATOM 748 O O . GLU A 1 96 ? 12.933 -12.650 -8.211 1.00 95.31 96 GLU A O 1
ATOM 753 N N . GLN A 1 97 ? 12.884 -13.825 -10.122 1.00 97.62 97 GLN A N 1
ATOM 754 C CA . GLN A 1 97 ? 14.195 -13.359 -10.589 1.00 97.62 97 GLN A CA 1
ATOM 755 C C . GLN A 1 97 ? 14.206 -11.847 -10.839 1.00 97.62 97 GLN A C 1
ATOM 757 O O . GLN A 1 97 ? 15.168 -11.175 -10.465 1.00 97.62 97 GLN A O 1
ATOM 762 N N . LEU A 1 98 ? 13.131 -11.305 -11.420 1.00 97.38 98 LEU A N 1
ATOM 763 C CA . LEU A 1 98 ? 12.964 -9.859 -11.555 1.00 97.38 98 LEU A CA 1
ATOM 764 C C . LEU A 1 98 ? 12.901 -9.175 -10.182 1.00 97.38 98 LEU A C 1
ATOM 766 O O . LEU A 1 98 ? 13.547 -8.151 -9.976 1.00 97.38 98 LEU A O 1
ATOM 770 N N . GLY A 1 99 ? 12.167 -9.752 -9.229 1.00 95.88 99 GLY A N 1
ATOM 771 C CA . GLY A 1 99 ? 12.073 -9.229 -7.869 1.00 95.88 99 GLY A CA 1
ATOM 772 C C . GLY A 1 99 ? 13.416 -9.175 -7.151 1.00 95.88 99 GLY A C 1
ATOM 773 O O . GLY A 1 99 ? 13.745 -8.146 -6.567 1.00 95.88 99 GLY A O 1
ATOM 774 N N . GLU A 1 100 ? 14.222 -10.236 -7.239 1.00 96.94 100 GLU A N 1
ATOM 775 C CA . GLU A 1 100 ? 15.584 -10.238 -6.688 1.00 96.94 100 GLU A CA 1
ATOM 776 C C . GLU A 1 100 ? 16.460 -9.167 -7.343 1.00 96.94 100 GLU A C 1
ATOM 778 O O . GLU A 1 100 ? 17.164 -8.437 -6.645 1.00 96.94 100 GLU A O 1
ATOM 783 N N . HIS A 1 101 ? 16.388 -9.028 -8.672 1.00 97.56 101 HIS A N 1
ATOM 784 C CA . HIS A 1 101 ? 17.139 -8.007 -9.400 1.00 97.56 101 HIS A CA 1
ATOM 785 C C . HIS A 1 101 ? 16.776 -6.592 -8.928 1.00 97.56 101 HIS A C 1
ATOM 787 O O . HIS A 1 101 ? 17.663 -5.812 -8.579 1.00 97.56 101 HIS A O 1
ATOM 793 N N . LEU A 1 102 ? 15.478 -6.278 -8.864 1.00 97.25 102 LEU A N 1
ATOM 794 C CA . LEU A 1 102 ? 14.992 -4.956 -8.472 1.00 97.25 102 LEU A CA 1
ATOM 795 C C . LEU A 1 102 ? 15.285 -4.644 -7.002 1.00 97.25 102 LEU A C 1
ATOM 797 O O . LEU A 1 102 ? 15.745 -3.547 -6.700 1.00 97.25 102 LEU A O 1
ATOM 801 N N . VAL A 1 103 ? 15.089 -5.597 -6.087 1.00 96.06 103 VAL A N 1
ATOM 802 C CA . VAL A 1 103 ? 15.408 -5.407 -4.662 1.00 96.06 103 VAL A CA 1
ATOM 803 C C . VAL A 1 103 ? 16.910 -5.217 -4.450 1.00 96.06 103 VAL A C 1
ATOM 805 O O . VAL A 1 103 ? 17.314 -4.341 -3.682 1.00 96.06 103 VAL A O 1
ATOM 808 N N . ALA A 1 104 ? 17.748 -6.013 -5.119 1.00 96.94 104 ALA A N 1
ATOM 809 C CA . ALA A 1 104 ? 19.198 -5.881 -5.022 1.00 96.94 104 ALA A CA 1
ATOM 810 C C . ALA A 1 104 ? 19.672 -4.522 -5.548 1.00 96.94 104 ALA A C 1
ATOM 812 O O . ALA A 1 104 ? 20.453 -3.844 -4.877 1.00 96.94 104 ALA A O 1
ATOM 813 N N . TRP A 1 105 ? 19.155 -4.100 -6.706 1.00 95.62 105 TRP A N 1
ATOM 814 C CA . TRP A 1 105 ? 19.414 -2.772 -7.251 1.00 95.62 105 TRP A CA 1
ATOM 815 C C . TRP A 1 105 ? 18.982 -1.671 -6.277 1.00 95.62 105 TRP A C 1
ATOM 817 O O . TRP A 1 105 ? 19.780 -0.789 -5.971 1.00 95.62 105 TRP A O 1
ATOM 827 N N . TYR A 1 106 ? 17.763 -1.743 -5.739 1.00 95.50 106 TYR A N 1
ATOM 828 C CA . TYR A 1 106 ? 17.225 -0.699 -4.867 1.00 95.50 106 TYR A CA 1
ATOM 829 C C . TYR A 1 106 ? 18.061 -0.538 -3.592 1.00 95.50 106 TYR A C 1
ATOM 831 O O . TYR A 1 106 ? 18.421 0.576 -3.216 1.00 95.50 106 TYR A O 1
ATOM 839 N N . LYS A 1 107 ? 18.477 -1.653 -2.975 1.00 95.44 107 LYS A N 1
ATOM 840 C CA . LYS A 1 107 ? 19.407 -1.640 -1.833 1.00 95.44 107 LYS A CA 1
ATOM 841 C C . LYS A 1 107 ? 20.744 -0.995 -2.192 1.00 95.44 107 LYS A C 1
ATOM 843 O O . LYS A 1 107 ? 21.232 -0.153 -1.442 1.00 95.44 107 LYS A O 1
ATOM 848 N N . ALA A 1 108 ? 21.330 -1.377 -3.327 1.00 94.69 108 ALA A N 1
ATOM 849 C CA . ALA A 1 108 ? 22.608 -0.830 -3.776 1.00 94.69 108 ALA A CA 1
ATOM 850 C C . ALA A 1 108 ? 22.515 0.673 -4.081 1.00 94.69 108 ALA A C 1
ATOM 852 O O . ALA A 1 108 ? 23.421 1.423 -3.730 1.00 94.69 108 ALA A O 1
ATOM 853 N N . PHE A 1 109 ? 21.410 1.116 -4.680 1.00 93.25 109 PHE A N 1
ATOM 854 C CA . PHE A 1 109 ? 21.165 2.516 -5.003 1.00 93.25 109 PHE A CA 1
ATOM 855 C C . PHE A 1 109 ? 21.104 3.392 -3.745 1.00 93.25 109 PHE A C 1
ATOM 857 O O . PHE A 1 109 ? 21.814 4.391 -3.657 1.00 93.25 109 PHE A O 1
ATOM 864 N N . TYR A 1 110 ? 20.339 2.989 -2.728 1.00 93.81 110 TYR A N 1
ATOM 865 C CA . TYR A 1 110 ? 20.260 3.749 -1.475 1.00 93.81 110 TYR A CA 1
ATOM 866 C C . TYR A 1 110 ? 21.555 3.689 -0.656 1.00 93.81 110 TYR A C 1
ATOM 868 O O . TYR A 1 110 ? 21.923 4.680 -0.032 1.00 93.81 110 TYR A O 1
ATOM 876 N N . ALA A 1 111 ? 22.284 2.568 -0.694 1.00 93.31 111 ALA A N 1
ATOM 877 C CA . ALA A 1 111 ? 23.590 2.462 -0.045 1.00 93.31 111 ALA A CA 1
ATOM 878 C C . ALA A 1 111 ? 24.670 3.319 -0.733 1.00 93.31 111 ALA A C 1
ATOM 880 O O . ALA A 1 111 ? 25.561 3.839 -0.064 1.00 93.31 111 ALA A O 1
ATOM 881 N N . GLY A 1 112 ? 24.608 3.454 -2.061 1.00 91.31 112 GLY A N 1
ATOM 882 C CA . GLY A 1 112 ? 25.565 4.233 -2.853 1.00 91.31 112 GLY A CA 1
ATOM 883 C C . GLY A 1 112 ? 25.285 5.737 -2.888 1.00 91.31 112 GLY A C 1
ATOM 884 O O . GLY A 1 112 ? 26.181 6.511 -3.220 1.00 91.31 112 GLY A O 1
ATOM 885 N N . GLY A 1 113 ? 24.065 6.152 -2.543 1.00 90.75 113 GLY A N 1
ATOM 886 C CA . GLY A 1 113 ? 23.615 7.532 -2.688 1.00 90.75 113 GLY A CA 1
ATOM 887 C C . GLY A 1 113 ? 23.298 7.909 -4.140 1.00 90.75 113 GLY A C 1
ATOM 888 O O . GLY A 1 113 ? 23.433 7.116 -5.074 1.00 90.75 113 GLY A O 1
ATOM 889 N N . MET A 1 114 ? 22.866 9.152 -4.339 1.00 87.31 114 MET A N 1
ATOM 890 C CA . MET A 1 114 ? 22.536 9.698 -5.656 1.00 87.31 114 MET A CA 1
ATOM 891 C C . MET A 1 114 ? 23.577 10.726 -6.091 1.00 87.31 114 MET A C 1
ATOM 893 O O . MET A 1 114 ? 23.911 11.624 -5.328 1.00 87.31 114 MET A O 1
ATOM 897 N N . ASN A 1 115 ? 24.026 10.659 -7.344 1.00 85.06 115 ASN A N 1
ATOM 898 C CA . ASN A 1 115 ? 24.885 11.688 -7.931 1.00 85.06 115 ASN A CA 1
ATOM 899 C C . ASN A 1 115 ? 24.101 12.521 -8.955 1.00 85.06 115 ASN A C 1
ATOM 901 O O . ASN A 1 115 ? 23.573 11.973 -9.921 1.00 85.06 115 ASN A O 1
ATOM 905 N N . ILE A 1 116 ? 24.054 13.840 -8.763 1.00 81.50 116 ILE A N 1
ATOM 906 C CA . ILE A 1 116 ? 23.460 14.817 -9.684 1.00 81.50 116 ILE A CA 1
ATOM 907 C C . ILE A 1 116 ? 24.574 15.761 -10.144 1.00 81.50 116 ILE A C 1
ATOM 909 O O . ILE A 1 116 ? 24.920 16.737 -9.473 1.00 81.50 116 ILE A O 1
ATOM 913 N N . GLY A 1 117 ? 25.183 15.447 -11.289 1.00 82.44 117 GLY A N 1
ATOM 914 C CA . GLY A 1 117 ? 26.371 16.158 -11.765 1.00 82.44 117 GLY A CA 1
ATOM 915 C C . GLY A 1 117 ? 27.518 16.061 -10.742 1.00 82.44 117 GLY A C 1
ATOM 916 O O . GLY A 1 117 ? 27.895 14.947 -10.385 1.00 82.44 117 GLY A O 1
ATOM 917 N N . PRO A 1 118 ? 28.082 17.186 -10.258 1.00 86.44 118 PRO A N 1
ATOM 918 C CA . PRO A 1 118 ? 29.150 17.170 -9.256 1.00 86.44 118 PRO A CA 1
ATOM 919 C C . PRO A 1 118 ? 28.648 16.939 -7.818 1.00 86.44 118 PRO A C 1
ATOM 921 O O . PRO A 1 118 ? 29.463 16.856 -6.902 1.00 86.44 118 PRO A O 1
ATOM 924 N N . ILE A 1 119 ? 27.330 16.889 -7.594 1.00 84.75 119 ILE A N 1
ATOM 925 C CA . ILE A 1 119 ? 26.736 16.765 -6.260 1.00 84.75 119 ILE A CA 1
ATOM 926 C C . ILE A 1 119 ? 26.496 15.289 -5.960 1.00 84.75 119 ILE A C 1
ATOM 928 O O . ILE A 1 119 ? 25.761 14.628 -6.688 1.00 84.75 119 ILE A O 1
ATOM 932 N N . SER A 1 120 ? 27.069 14.797 -4.863 1.00 87.81 120 SER A N 1
ATOM 933 C CA . SER A 1 120 ? 26.718 13.502 -4.281 1.00 87.81 120 SER A CA 1
ATOM 934 C C . SER A 1 120 ? 25.791 13.727 -3.090 1.00 87.81 120 SER A C 1
ATOM 936 O O . SER A 1 120 ? 26.124 14.484 -2.177 1.00 87.81 120 SER A O 1
ATOM 938 N N . MET A 1 121 ? 24.613 13.114 -3.125 1.00 88.25 121 MET A N 1
ATOM 939 C CA . MET A 1 121 ? 23.579 13.219 -2.107 1.00 88.25 121 MET A CA 1
ATOM 940 C C . MET A 1 121 ? 23.442 11.869 -1.392 1.00 88.25 121 MET A C 1
ATOM 942 O O . MET A 1 121 ? 23.063 10.881 -2.033 1.00 88.25 121 MET A O 1
ATOM 946 N N . PRO A 1 122 ? 23.738 11.798 -0.083 1.00 90.94 122 PRO A N 1
ATOM 947 C CA . PRO A 1 122 ? 23.536 10.576 0.680 1.00 90.94 122 PRO A CA 1
ATOM 948 C C . PRO A 1 122 ? 22.038 10.270 0.807 1.00 90.94 122 PRO A C 1
ATOM 950 O O . PRO A 1 122 ? 21.212 11.179 0.902 1.00 90.94 122 PRO A O 1
ATOM 953 N N . LEU A 1 123 ? 21.693 8.982 0.787 1.00 91.31 123 LEU A N 1
ATOM 954 C CA . LEU A 1 123 ? 20.317 8.482 0.909 1.00 91.31 123 LEU A CA 1
ATOM 955 C C . LEU A 1 123 ? 20.124 7.600 2.157 1.00 91.31 123 LEU A C 1
ATOM 957 O O . LEU A 1 123 ? 19.089 6.955 2.311 1.00 91.31 123 LEU A O 1
ATOM 961 N N . ASP A 1 124 ? 21.110 7.571 3.050 1.00 84.75 124 ASP A N 1
ATOM 962 C CA . ASP A 1 124 ? 21.181 6.738 4.256 1.00 84.75 124 ASP A CA 1
ATOM 963 C C . ASP A 1 124 ? 20.171 7.127 5.350 1.00 84.75 124 ASP A C 1
ATOM 965 O O . ASP 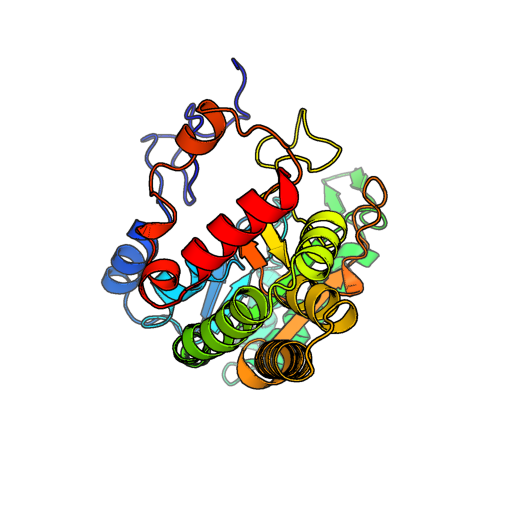A 1 124 ? 19.918 6.341 6.263 1.00 84.75 124 ASP A O 1
ATOM 969 N N . ASP A 1 125 ? 19.553 8.306 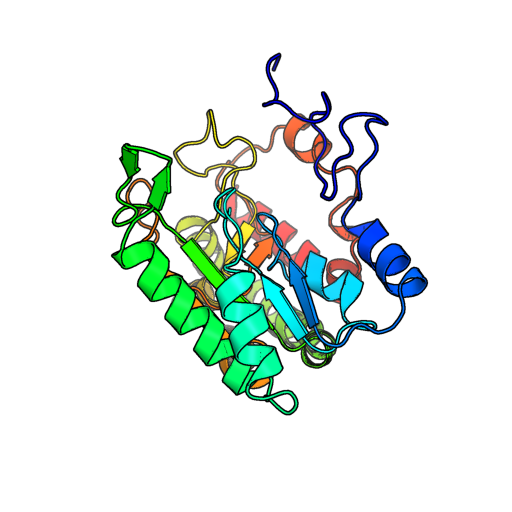5.244 1.00 86.62 125 ASP A N 1
ATOM 970 C CA . ASP A 1 125 ? 18.460 8.743 6.123 1.00 86.62 125 ASP A CA 1
ATOM 971 C C . ASP A 1 125 ? 17.093 8.832 5.430 1.00 86.62 125 ASP A C 1
ATOM 973 O O . ASP A 1 125 ? 16.110 9.283 6.015 1.00 86.62 125 ASP A O 1
ATOM 977 N N . MET A 1 126 ? 17.001 8.417 4.165 1.00 90.69 126 MET A N 1
ATOM 978 C CA . MET A 1 126 ? 15.754 8.509 3.417 1.00 90.69 126 MET A CA 1
ATOM 979 C C . MET A 1 126 ? 15.011 7.178 3.436 1.00 90.69 126 MET A C 1
ATOM 981 O O . MET A 1 126 ? 15.498 6.181 2.899 1.00 90.69 126 MET A O 1
ATOM 985 N N . GLY A 1 127 ? 13.827 7.174 4.050 1.00 94.44 127 GLY A N 1
ATOM 986 C CA . GLY A 1 127 ? 12.897 6.050 4.005 1.00 94.44 127 GLY A CA 1
ATOM 987 C C . GLY A 1 127 ? 12.450 5.748 2.576 1.00 94.44 127 GLY A C 1
ATOM 988 O O . GLY A 1 127 ? 12.112 6.662 1.822 1.00 94.44 127 GLY A O 1
ATOM 989 N N . ALA A 1 128 ? 12.450 4.472 2.202 1.00 95.75 128 ALA A N 1
ATOM 990 C CA . ALA A 1 128 ? 12.036 4.043 0.873 1.00 95.75 128 ALA A CA 1
ATOM 991 C C . ALA A 1 128 ? 11.479 2.627 0.854 1.00 95.75 128 ALA A C 1
ATOM 993 O O . ALA A 1 128 ? 11.822 1.807 1.705 1.00 95.75 128 ALA A O 1
ATOM 994 N N . THR A 1 129 ? 10.644 2.341 -0.141 1.00 97.69 129 THR A N 1
ATOM 995 C CA . THR A 1 129 ? 9.967 1.053 -0.290 1.00 97.69 129 THR A CA 1
ATOM 996 C C . THR A 1 129 ? 9.919 0.636 -1.750 1.00 97.69 129 THR A C 1
ATOM 998 O O . THR A 1 129 ? 9.748 1.477 -2.628 1.00 97.69 129 THR A O 1
ATOM 1001 N N . LEU A 1 130 ? 10.016 -0.660 -2.017 1.00 98.00 130 LEU A N 1
ATOM 1002 C CA . LEU A 1 130 ? 9.724 -1.233 -3.324 1.00 98.00 130 LEU A CA 1
ATOM 1003 C C . LEU A 1 130 ? 9.180 -2.645 -3.134 1.00 98.00 130 LEU A C 1
ATOM 1005 O O . LEU A 1 130 ? 9.747 -3.430 -2.373 1.00 98.00 130 LEU A O 1
ATOM 1009 N N . SER A 1 131 ? 8.114 -3.001 -3.843 1.00 98.38 131 SER A N 1
ATOM 1010 C CA . SER A 1 131 ? 7.582 -4.358 -3.798 1.00 98.38 131 SER A CA 1
ATOM 1011 C C . SER A 1 131 ? 7.054 -4.843 -5.142 1.00 98.38 131 SER A C 1
ATOM 1013 O O . SER A 1 131 ? 6.873 -4.080 -6.093 1.00 98.38 131 SER A O 1
ATOM 1015 N N . LEU A 1 132 ? 6.860 -6.160 -5.204 1.00 98.50 132 LEU A N 1
ATOM 1016 C CA . LEU A 1 132 ? 6.310 -6.889 -6.330 1.00 98.50 132 LEU A CA 1
ATOM 1017 C C . LEU A 1 132 ? 5.073 -7.656 -5.858 1.00 98.50 132 LEU A C 1
ATOM 1019 O O . LEU A 1 132 ? 5.180 -8.501 -4.969 1.00 98.50 132 LEU A O 1
ATOM 1023 N N . VAL A 1 133 ? 3.912 -7.383 -6.453 1.00 98.69 133 VAL A N 1
ATOM 1024 C CA . VAL A 1 133 ? 2.610 -7.944 -6.047 1.00 98.69 133 VAL A CA 1
ATOM 1025 C C . VAL A 1 133 ? 2.003 -8.781 -7.167 1.00 98.69 133 VAL A C 1
ATOM 1027 O O . VAL A 1 133 ? 2.013 -8.366 -8.326 1.00 98.69 133 VAL A O 1
ATOM 1030 N N . ARG A 1 134 ? 1.448 -9.948 -6.810 1.00 98.31 134 ARG A N 1
ATOM 1031 C CA . ARG A 1 134 ? 0.690 -10.838 -7.701 1.00 98.31 134 ARG A CA 1
ATOM 1032 C C . ARG A 1 134 ? -0.720 -10.281 -7.933 1.00 98.31 134 ARG A C 1
ATOM 1034 O O . ARG A 1 134 ? -1.531 -10.327 -7.007 1.00 98.31 134 ARG A O 1
ATOM 1041 N N . PRO A 1 135 ? -1.069 -9.838 -9.154 1.00 97.56 135 PRO A N 1
ATOM 1042 C CA . PRO A 1 135 ? -2.392 -9.284 -9.427 1.00 97.56 135 PRO A CA 1
ATOM 1043 C C . PRO A 1 135 ? -3.512 -10.309 -9.226 1.00 97.56 135 PRO A C 1
ATOM 1045 O O . PRO A 1 135 ? -4.534 -9.988 -8.634 1.00 97.56 135 PRO A O 1
ATOM 1048 N N . ALA A 1 136 ? -3.292 -11.569 -9.618 1.00 96.50 136 ALA A N 1
ATOM 1049 C CA . ALA A 1 136 ? -4.281 -12.637 -9.449 1.00 96.50 136 ALA A CA 1
ATOM 1050 C C . ALA A 1 136 ? -4.693 -12.8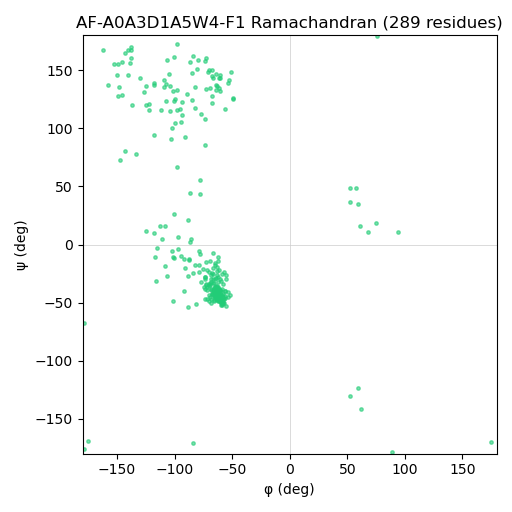56 -7.980 1.00 96.50 136 ALA A C 1
ATOM 1052 O O . ALA A 1 136 ? -5.873 -13.046 -7.697 1.00 96.50 136 ALA A O 1
ATOM 1053 N N . ALA A 1 137 ? -3.743 -12.756 -7.042 1.00 98.19 137 ALA A N 1
ATOM 1054 C CA . ALA A 1 137 ? -4.020 -12.915 -5.615 1.00 98.19 137 ALA A CA 1
ATOM 1055 C C . ALA A 1 137 ? -4.881 -11.767 -5.061 1.00 98.19 137 ALA A C 1
ATOM 1057 O O . ALA A 1 137 ? -5.618 -11.968 -4.102 1.00 98.19 137 ALA A O 1
ATOM 1058 N N . LEU A 1 138 ? -4.873 -10.574 -5.674 1.00 98.38 138 LEU A N 1
ATOM 1059 C CA . LEU A 1 138 ? -5.712 -9.458 -5.213 1.00 98.38 138 LEU A CA 1
ATOM 1060 C C . LEU A 1 138 ? -7.204 -9.800 -5.228 1.00 98.38 138 LEU A C 1
ATOM 1062 O O . LEU A 1 138 ? -7.937 -9.221 -4.438 1.00 98.38 138 LEU A O 1
ATOM 1066 N N . GLY A 1 139 ? -7.660 -10.744 -6.062 1.00 98.19 139 GLY A N 1
ATOM 1067 C CA . GLY A 1 139 ? -9.048 -11.218 -6.036 1.00 98.19 139 GLY A CA 1
ATOM 1068 C C . GLY A 1 139 ? -9.455 -11.899 -4.721 1.00 98.19 139 GLY A C 1
ATOM 1069 O O . GLY A 1 139 ? -10.637 -11.913 -4.392 1.00 98.19 139 GLY A O 1
ATOM 1070 N N . GLU A 1 140 ? -8.494 -12.419 -3.955 1.00 98.56 140 GLU A N 1
ATOM 1071 C CA . GLU A 1 140 ? -8.717 -13.063 -2.653 1.00 98.56 140 GLU A CA 1
ATOM 1072 C C . GLU A 1 140 ? -8.621 -12.074 -1.482 1.00 98.56 140 GLU A C 1
ATOM 1074 O O . GLU A 1 140 ? -9.170 -12.332 -0.409 1.00 98.56 140 GLU A O 1
ATOM 1079 N N . LEU A 1 141 ? -7.962 -10.923 -1.683 1.00 98.75 141 LEU A N 1
ATOM 1080 C CA . LEU A 1 141 ? -7.738 -9.914 -0.645 1.00 98.75 141 LEU A CA 1
ATOM 1081 C C . LEU A 1 141 ? -9.027 -9.491 0.089 1.00 98.75 141 LEU A C 1
ATOM 1083 O O . LEU A 1 141 ? -8.975 -9.440 1.320 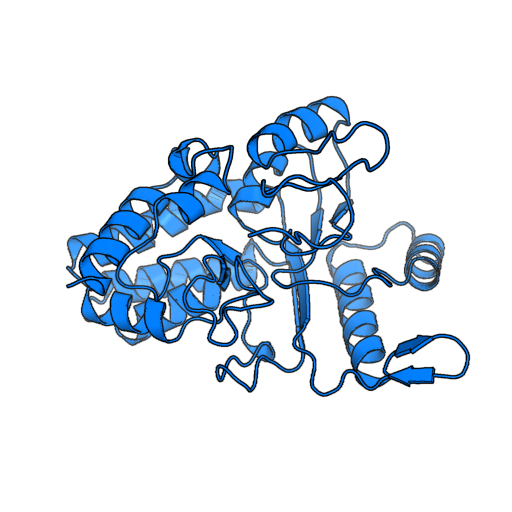1.00 98.75 141 LEU A O 1
ATOM 1087 N N . PRO A 1 142 ? -10.177 -9.247 -0.580 1.00 98.88 142 PRO A N 1
ATOM 1088 C CA . PRO A 1 142 ? -11.397 -8.853 0.117 1.00 98.88 142 PRO A CA 1
ATOM 1089 C C . PRO A 1 142 ? -11.831 -9.839 1.204 1.00 98.88 142 PRO A C 1
ATOM 1091 O O . PRO A 1 142 ? -12.165 -9.418 2.303 1.00 98.88 142 PRO A O 1
ATOM 1094 N N . GLY A 1 143 ? -11.720 -11.150 0.964 1.00 98.81 143 GLY A N 1
ATOM 1095 C CA . GLY A 1 143 ? -12.092 -12.155 1.965 1.00 98.81 143 GLY A CA 1
ATOM 1096 C C . GLY A 1 143 ? -11.225 -12.097 3.228 1.00 98.81 143 GLY A C 1
ATOM 1097 O O . GLY A 1 143 ? -11.726 -12.291 4.337 1.00 98.81 143 GLY A O 1
ATOM 1098 N N . TYR A 1 144 ? -9.933 -11.788 3.082 1.00 98.88 144 TYR A N 1
ATOM 1099 C CA . TYR A 1 144 ? -9.031 -11.599 4.222 1.00 98.88 144 TYR A CA 1
ATOM 1100 C C . TYR A 1 144 ? -9.288 -10.279 4.955 1.00 98.88 144 TYR A C 1
ATOM 1102 O O . TYR A 1 144 ? -9.235 -10.257 6.188 1.00 98.88 144 TYR A O 1
ATOM 1110 N N . LEU A 1 145 ? -9.587 -9.201 4.220 1.00 98.94 145 LEU A N 1
ATOM 1111 C CA . LEU A 1 145 ? -9.972 -7.919 4.813 1.00 98.94 145 LEU A CA 1
ATOM 1112 C C . LEU A 1 145 ? -11.273 -8.057 5.606 1.00 98.94 145 LEU A C 1
ATOM 1114 O O . LEU A 1 145 ? -11.311 -7.636 6.757 1.00 98.94 145 LEU A O 1
ATOM 1118 N N . ASP A 1 146 ? -12.288 -8.716 5.049 1.00 98.94 146 ASP A N 1
ATOM 1119 C CA . ASP A 1 146 ? -13.593 -8.924 5.683 1.00 98.94 146 ASP A CA 1
ATOM 1120 C C . ASP A 1 146 ? -13.477 -9.752 6.955 1.00 98.94 146 ASP A C 1
ATOM 1122 O O . ASP A 1 146 ? -14.019 -9.379 7.993 1.00 98.94 146 ASP A O 1
ATOM 1126 N N . ALA A 1 147 ? -12.731 -10.859 6.909 1.00 98.88 147 ALA A N 1
ATOM 1127 C CA . ALA A 1 147 ? -12.516 -11.697 8.082 1.00 98.88 147 ALA A CA 1
ATOM 1128 C C . ALA A 1 147 ? -11.849 -10.911 9.223 1.00 98.88 147 ALA A C 1
ATOM 1130 O O . ALA A 1 147 ? -12.266 -11.016 10.378 1.00 98.88 147 ALA A O 1
ATOM 1131 N N . PHE A 1 148 ? -10.835 -10.103 8.904 1.00 98.94 148 PHE A N 1
ATOM 1132 C CA . PHE A 1 148 ? -10.133 -9.267 9.874 1.00 98.94 148 PHE A CA 1
ATOM 1133 C C . PHE A 1 148 ? -11.014 -8.129 10.411 1.00 98.94 148 PHE A C 1
ATOM 1135 O O . PHE A 1 148 ? -11.160 -7.985 11.627 1.00 98.94 148 PHE A O 1
ATOM 1142 N N . ALA A 1 149 ? -11.650 -7.372 9.517 1.00 98.88 149 ALA A N 1
ATOM 1143 C CA . ALA A 1 149 ? -12.540 -6.263 9.835 1.00 98.88 149 ALA A CA 1
ATOM 1144 C C . ALA A 1 149 ? -13.727 -6.716 10.696 1.00 98.88 149 ALA A C 1
ATOM 1146 O O . ALA A 1 149 ? -13.975 -6.160 11.769 1.00 98.88 149 ALA A O 1
ATOM 1147 N N . ALA A 1 150 ? -14.435 -7.763 10.267 1.00 98.81 150 ALA A N 1
ATOM 1148 C CA . ALA A 1 150 ? -15.597 -8.284 10.972 1.00 98.81 150 ALA A CA 1
ATOM 1149 C C . ALA A 1 150 ? -15.232 -8.826 12.357 1.00 98.81 150 ALA A C 1
ATOM 1151 O O . ALA A 1 150 ? -15.959 -8.562 13.317 1.00 98.81 150 ALA A O 1
ATOM 1152 N N . ALA A 1 151 ? -14.112 -9.548 12.488 1.00 98.88 151 ALA A N 1
ATOM 1153 C CA . ALA A 1 151 ? -13.652 -10.053 13.780 1.00 98.88 151 ALA A CA 1
ATOM 1154 C C . ALA A 1 151 ? -13.316 -8.906 14.745 1.00 98.88 151 ALA A C 1
ATOM 1156 O O . ALA A 1 151 ? -13.766 -8.923 15.892 1.00 98.88 151 ALA A O 1
ATOM 1157 N N . ALA A 1 152 ? -12.588 -7.885 14.279 1.00 98.81 152 ALA A N 1
ATOM 1158 C CA . ALA A 1 152 ? -12.225 -6.730 15.096 1.00 98.81 152 ALA A CA 1
ATOM 1159 C C . ALA A 1 152 ? -13.457 -5.926 15.555 1.00 98.81 152 ALA A C 1
ATOM 1161 O O . ALA A 1 152 ? -13.588 -5.626 16.745 1.00 98.81 152 ALA A O 1
ATOM 1162 N N . MET A 1 153 ? -14.387 -5.630 14.638 1.00 98.75 153 MET A N 1
ATOM 1163 C CA . MET A 1 153 ? -15.610 -4.879 14.948 1.00 98.75 153 MET A CA 1
ATOM 1164 C C . MET A 1 153 ? -16.543 -5.656 15.882 1.00 98.75 153 MET A C 1
ATOM 1166 O O . MET A 1 153 ? -16.994 -5.118 16.893 1.00 98.75 153 MET A O 1
ATOM 1170 N N . ARG A 1 154 ? -16.812 -6.936 15.588 1.00 98.56 154 ARG A N 1
ATOM 1171 C CA . ARG A 1 154 ? -17.724 -7.780 16.382 1.00 98.56 154 ARG A CA 1
ATOM 1172 C C . ARG A 1 154 ? -17.218 -8.000 17.805 1.00 98.56 154 ARG A C 1
ATOM 1174 O O . ARG A 1 154 ? -18.016 -8.013 18.737 1.00 98.56 154 ARG A O 1
ATOM 1181 N N . ASN A 1 155 ? -15.904 -8.154 17.969 1.00 98.69 155 ASN A N 1
ATOM 1182 C CA . ASN A 1 155 ? -15.269 -8.333 19.274 1.00 98.69 155 ASN A CA 1
ATOM 1183 C C . ASN A 1 155 ? -14.954 -7.002 19.982 1.00 98.69 155 ASN A C 1
ATOM 1185 O O . ASN A 1 155 ? -14.370 -7.012 21.065 1.00 98.69 155 ASN A O 1
ATOM 1189 N N . ASN A 1 156 ? -15.369 -5.868 19.404 1.00 98.31 156 ASN A N 1
ATOM 1190 C CA . ASN A 1 156 ? -15.191 -4.527 19.954 1.00 98.31 156 ASN A CA 1
ATOM 1191 C C . ASN A 1 156 ? -13.727 -4.228 20.336 1.00 98.31 156 ASN A C 1
ATOM 1193 O O . ASN A 1 156 ? -13.429 -3.752 21.433 1.00 98.31 156 ASN A O 1
ATOM 1197 N N . GLU A 1 157 ? -12.801 -4.518 19.421 1.00 98.62 157 GLU A N 1
ATOM 1198 C CA . GLU A 1 157 ? -11.347 -4.414 19.625 1.00 98.62 157 GLU A CA 1
ATOM 1199 C C . GLU A 1 157 ? -10.839 -2.962 19.527 1.00 98.62 157 GLU A C 1
ATOM 1201 O O . GLU A 1 157 ? -9.825 -2.673 18.891 1.00 98.62 157 GLU A O 1
ATOM 1206 N N . THR A 1 158 ? -11.557 -2.011 20.131 1.00 98.50 158 THR A N 1
ATOM 1207 C CA . THR A 1 158 ? -11.314 -0.569 19.966 1.00 98.50 158 THR A CA 1
ATOM 1208 C C . THR A 1 158 ? -9.931 -0.147 20.446 1.00 98.50 158 THR A C 1
ATOM 1210 O O . THR A 1 158 ? -9.287 0.675 19.803 1.00 98.50 158 THR A O 1
ATOM 1213 N N . GLU A 1 159 ? -9.438 -0.724 21.544 1.00 98.56 159 GLU A N 1
ATOM 1214 C CA . GLU A 1 159 ? -8.098 -0.418 22.063 1.00 98.56 159 GLU A CA 1
ATOM 1215 C C . GLU A 1 159 ? -6.997 -0.941 21.135 1.00 98.56 159 GLU A C 1
ATOM 1217 O O . GLU A 1 159 ? -6.006 -0.251 20.898 1.00 98.56 159 GLU A O 1
ATOM 1222 N N . ALA A 1 160 ? -7.196 -2.120 20.540 1.00 98.81 160 ALA A N 1
ATOM 1223 C CA . ALA A 1 160 ? -6.274 -2.664 19.552 1.00 98.81 160 ALA A CA 1
ATOM 1224 C C . ALA A 1 160 ? -6.253 -1.804 18.280 1.00 98.81 160 ALA A C 1
ATOM 1226 O O . ALA A 1 160 ? -5.184 -1.478 17.765 1.00 98.81 160 ALA A O 1
ATOM 1227 N N . ALA A 1 161 ? -7.429 -1.367 17.820 1.00 98.75 161 ALA A N 1
ATOM 1228 C CA . ALA A 1 161 ? -7.567 -0.465 16.684 1.00 98.75 161 ALA A CA 1
ATOM 1229 C C . ALA A 1 161 ? -6.918 0.903 16.939 1.00 98.75 161 ALA A C 1
ATOM 1231 O O . ALA A 1 161 ? -6.162 1.381 16.097 1.00 98.75 161 ALA A O 1
ATOM 1232 N N . LYS A 1 162 ? -7.133 1.512 18.116 1.00 98.69 162 LYS A N 1
ATOM 1233 C CA . LYS A 1 162 ? -6.448 2.751 18.529 1.00 98.69 162 LYS A CA 1
ATOM 1234 C C . LYS A 1 162 ? -4.933 2.582 18.488 1.00 98.69 162 LYS A C 1
ATOM 1236 O O . LYS A 1 162 ? -4.230 3.446 17.968 1.00 98.69 162 LYS A O 1
ATOM 1241 N N . ALA A 1 163 ? -4.438 1.456 18.996 1.00 98.69 163 ALA A N 1
ATOM 1242 C CA . ALA A 1 163 ? -3.016 1.165 19.013 1.00 98.69 163 ALA A CA 1
ATOM 1243 C C . ALA A 1 163 ? -2.435 0.960 17.602 1.00 98.69 163 ALA A C 1
ATOM 1245 O O . ALA A 1 163 ? -1.280 1.324 17.376 1.00 98.69 163 ALA A O 1
ATOM 1246 N N . ALA A 1 164 ? -3.215 0.406 16.667 1.00 98.75 164 ALA A N 1
ATOM 1247 C CA . ALA A 1 164 ? -2.851 0.294 15.255 1.00 98.75 164 ALA A CA 1
ATOM 1248 C C . ALA A 1 164 ? -2.839 1.666 14.565 1.00 98.75 164 ALA A C 1
ATOM 1250 O O . ALA A 1 164 ? -1.833 2.031 13.968 1.00 98.75 164 ALA A O 1
ATOM 1251 N N . VAL A 1 165 ? -3.885 2.483 14.727 1.00 98.50 165 VAL A N 1
ATOM 1252 C CA . VAL A 1 165 ? -3.947 3.854 14.179 1.00 98.50 165 VAL A CA 1
ATOM 1253 C C . VAL A 1 165 ? -2.769 4.712 14.652 1.00 98.50 165 VAL A C 1
ATOM 1255 O O . VAL A 1 165 ? -2.207 5.481 13.863 1.00 98.50 165 VAL A O 1
ATOM 1258 N N . ASP A 1 166 ? -2.383 4.577 15.922 1.00 98.00 166 ASP A N 1
ATOM 1259 C CA . ASP A 1 166 ? -1.287 5.340 16.512 1.00 98.00 166 ASP A CA 1
ATOM 1260 C C . ASP A 1 166 ? 0.097 4.899 16.013 1.00 98.00 166 ASP A C 1
ATOM 1262 O O . ASP A 1 166 ? 0.963 5.741 15.775 1.00 98.00 166 ASP A O 1
ATOM 1266 N N . ARG A 1 167 ? 0.325 3.597 15.827 1.00 98.38 167 ARG A N 1
ATOM 1267 C CA . ARG A 1 167 ? 1.686 3.070 15.629 1.00 98.38 167 ARG A CA 1
ATOM 1268 C C . ARG A 1 167 ? 1.999 2.594 14.223 1.00 98.38 167 ARG A C 1
ATOM 1270 O O . ARG A 1 167 ? 3.183 2.484 13.918 1.00 98.38 167 ARG A O 1
ATOM 1277 N N . VAL A 1 168 ? 0.981 2.328 13.405 1.00 98.75 168 VAL A N 1
ATOM 1278 C CA . VAL A 1 168 ? 1.182 1.801 12.054 1.00 98.75 168 VAL A CA 1
ATOM 1279 C C . VAL A 1 168 ? 2.150 2.676 11.265 1.00 98.75 168 VAL A C 1
ATOM 1281 O O . VAL A 1 168 ? 2.079 3.909 11.324 1.00 98.75 168 VAL A O 1
ATOM 1284 N N . ILE A 1 169 ? 3.039 2.035 10.510 1.00 98.69 169 ILE A N 1
ATOM 1285 C CA . ILE A 1 169 ? 3.896 2.703 9.536 1.00 98.69 169 ILE A CA 1
ATOM 1286 C C . ILE A 1 169 ? 3.016 3.466 8.545 1.00 98.69 169 ILE A C 1
ATOM 1288 O O . ILE A 1 169 ? 2.221 2.880 7.810 1.00 98.69 169 ILE A O 1
ATOM 1292 N N . ARG A 1 170 ? 3.166 4.795 8.531 1.00 98.19 170 ARG A N 1
ATOM 1293 C CA . ARG A 1 170 ? 2.469 5.687 7.597 1.00 98.19 170 ARG A CA 1
ATOM 1294 C C . ARG A 1 170 ? 3.426 6.233 6.559 1.00 98.19 170 ARG A C 1
ATOM 1296 O O . ARG A 1 170 ? 4.524 6.689 6.894 1.00 98.19 170 ARG A O 1
ATOM 1303 N N . PHE A 1 171 ? 2.949 6.272 5.326 1.00 97.12 171 PHE A N 1
ATOM 1304 C CA . PHE A 1 171 ? 3.668 6.854 4.199 1.00 97.12 171 PHE A CA 1
ATOM 1305 C C . PHE A 1 171 ? 3.451 8.371 4.145 1.00 97.12 171 PHE A C 1
ATOM 1307 O O . PHE A 1 171 ? 2.972 8.967 5.118 1.00 97.12 171 PHE A O 1
ATOM 1314 N N . THR A 1 172 ? 3.878 9.030 3.068 1.00 93.88 172 THR A N 1
ATOM 1315 C CA . THR A 1 172 ? 3.808 10.492 2.966 1.00 93.88 172 THR A CA 1
ATOM 1316 C C . THR A 1 172 ? 2.422 11.063 3.284 1.00 93.88 172 THR A C 1
ATOM 1318 O O . THR A 1 172 ? 1.377 10.447 3.050 1.00 93.88 172 THR A O 1
ATOM 1321 N N . SER A 1 173 ? 2.426 12.273 3.840 1.00 92.69 173 SER A N 1
ATOM 1322 C CA . SER A 1 173 ? 1.206 12.984 4.210 1.00 92.69 173 SER A CA 1
ATOM 1323 C C . SER A 1 173 ? 0.457 13.511 2.981 1.00 92.69 173 SER A C 1
ATOM 1325 O O . SER A 1 173 ? 1.032 13.687 1.910 1.00 92.69 173 SER A O 1
ATOM 1327 N N . LEU A 1 174 ? -0.832 13.818 3.150 1.00 88.00 174 LEU A N 1
ATOM 1328 C CA . LEU A 1 174 ? -1.601 14.585 2.166 1.00 88.00 174 LEU A CA 1
ATOM 1329 C C . LEU A 1 174 ? -1.103 16.037 2.041 1.00 88.00 174 LEU A C 1
ATOM 1331 O O . LEU A 1 174 ? -1.336 16.666 1.014 1.00 88.00 174 LEU A O 1
ATOM 1335 N N . ASP A 1 175 ? -0.383 16.547 3.047 1.00 89.19 175 ASP A N 1
ATOM 1336 C CA . ASP A 1 175 ? 0.329 17.830 2.997 1.00 89.19 175 ASP A CA 1
ATOM 1337 C C . ASP A 1 175 ? 1.760 17.674 3.552 1.00 89.19 175 ASP A C 1
ATOM 1339 O O . ASP A 1 175 ? 2.041 18.045 4.696 1.00 89.19 175 ASP A O 1
ATOM 1343 N N . PRO A 1 176 ? 2.704 17.115 2.770 1.00 88.50 176 PRO A N 1
ATOM 1344 C CA . PRO A 1 176 ? 4.067 16.856 3.237 1.00 88.50 176 PRO A CA 1
ATOM 1345 C C . PRO A 1 176 ? 4.825 18.120 3.657 1.00 88.50 176 PRO A C 1
ATOM 1347 O O . PRO A 1 176 ? 5.801 18.037 4.410 1.00 88.50 176 PRO A O 1
ATOM 1350 N N . ALA A 1 177 ? 4.419 19.295 3.165 1.00 89.12 177 ALA A N 1
ATOM 1351 C CA . ALA A 1 177 ? 5.052 20.562 3.502 1.00 89.12 177 ALA A CA 1
ATOM 1352 C C . ALA A 1 177 ? 4.762 20.955 4.956 1.00 89.12 177 ALA A C 1
ATOM 1354 O O . ALA A 1 177 ? 5.698 21.326 5.667 1.00 89.12 177 ALA A O 1
ATOM 1355 N N . ASN A 1 178 ? 3.514 20.796 5.409 1.00 91.56 178 ASN A N 1
ATOM 1356 C CA . ASN A 1 178 ? 3.070 21.285 6.717 1.00 91.56 178 ASN A CA 1
ATOM 1357 C C . ASN A 1 178 ? 2.858 20.173 7.761 1.00 91.56 178 ASN A C 1
ATOM 1359 O O . ASN A 1 178 ? 3.040 20.410 8.954 1.00 91.56 178 ASN A O 1
ATOM 1363 N N . ASP A 1 179 ? 2.547 18.942 7.351 1.00 92.94 179 ASP A N 1
ATOM 1364 C CA . ASP A 1 179 ? 2.262 17.824 8.257 1.00 92.94 179 ASP A CA 1
ATOM 1365 C C . ASP A 1 179 ? 3.481 16.912 8.467 1.00 92.94 179 ASP A C 1
ATOM 1367 O O . ASP A 1 179 ? 3.517 15.737 8.095 1.00 92.94 179 ASP A O 1
ATOM 1371 N N . LYS A 1 180 ? 4.514 17.452 9.124 1.00 93.94 180 LYS A N 1
ATOM 1372 C CA . LYS A 1 180 ? 5.743 16.696 9.442 1.00 93.94 180 LYS A CA 1
ATOM 1373 C C . LYS A 1 180 ? 5.516 15.535 10.414 1.00 93.94 180 LYS A C 1
ATOM 1375 O O . LYS A 1 180 ? 6.365 14.652 10.518 1.00 93.94 180 LYS A O 1
ATOM 1380 N N . LYS A 1 181 ? 4.388 15.542 11.132 1.00 95.69 181 LYS A N 1
ATOM 1381 C CA . LYS A 1 181 ? 4.003 14.502 12.094 1.00 95.69 181 LYS A CA 1
ATOM 1382 C C . LYS A 1 181 ? 3.055 13.449 11.517 1.00 95.69 181 LYS A C 1
ATOM 1384 O O . LYS A 1 181 ? 2.596 12.582 12.261 1.00 95.69 181 LYS A O 1
ATOM 1389 N N . LYS A 1 182 ? 2.783 13.506 10.205 1.00 95.44 182 LYS A N 1
ATOM 1390 C CA . LYS A 1 182 ? 1.935 12.544 9.487 1.00 95.44 182 LYS A CA 1
ATOM 1391 C C . LYS A 1 182 ? 0.565 12.362 10.158 1.00 95.44 182 LYS A C 1
ATOM 1393 O O . LYS A 1 182 ? 0.018 11.259 10.200 1.00 95.44 182 LYS A O 1
ATOM 1398 N N . LEU A 1 183 ? 0.010 13.446 10.705 1.00 95.81 183 LEU A N 1
ATOM 1399 C CA . LEU A 1 183 ? -1.297 13.451 11.351 1.00 95.81 183 LEU A CA 1
ATOM 1400 C C . LEU A 1 183 ? -2.435 13.227 10.354 1.00 95.81 183 LEU A C 1
ATOM 1402 O O . LEU A 1 183 ? -3.458 12.648 10.722 1.00 95.81 183 LEU A O 1
ATOM 1406 N N . ILE A 1 184 ? -2.242 13.658 9.106 1.00 94.50 184 ILE A N 1
ATOM 1407 C CA . ILE A 1 184 ? -3.205 13.509 8.009 1.00 94.50 184 ILE A CA 1
ATOM 1408 C C . ILE A 1 184 ? -2.700 12.551 6.916 1.00 94.50 184 ILE A C 1
ATOM 1410 O O . ILE A 1 184 ? -3.230 12.526 5.810 1.00 94.50 184 ILE A O 1
ATOM 1414 N N . ALA A 1 185 ? -1.674 11.745 7.204 1.00 94.75 185 ALA A N 1
ATOM 1415 C CA . ALA A 1 185 ? -1.254 10.663 6.320 1.00 94.75 185 ALA A CA 1
ATOM 1416 C C . ALA A 1 185 ? -2.271 9.516 6.396 1.00 94.75 185 ALA A C 1
ATOM 1418 O O . ALA A 1 185 ? -2.351 8.821 7.408 1.00 94.75 185 ALA A O 1
ATOM 1419 N N . ALA A 1 186 ? -3.061 9.333 5.339 1.00 92.94 186 ALA A N 1
ATOM 1420 C CA . ALA A 1 186 ? -4.118 8.322 5.301 1.00 92.94 186 ALA A CA 1
ATOM 1421 C C . ALA A 1 186 ? -3.607 6.925 4.902 1.00 92.94 186 ALA A C 1
ATOM 1423 O O . ALA A 1 186 ? -4.206 5.919 5.275 1.00 92.94 186 ALA A O 1
ATOM 1424 N N . TYR A 1 187 ? -2.484 6.853 4.185 1.00 96.62 187 TYR A N 1
ATOM 1425 C CA . TYR A 1 187 ? -1.921 5.591 3.711 1.00 96.62 187 TYR A CA 1
ATOM 1426 C C . TYR A 1 187 ? -0.973 4.977 4.725 1.00 96.62 187 TYR A C 1
ATOM 1428 O O . TYR A 1 187 ? -0.055 5.638 5.220 1.00 96.62 187 TYR A O 1
ATOM 1436 N N . ALA A 1 188 ? -1.205 3.704 5.008 1.00 98.38 188 ALA A N 1
ATOM 1437 C CA . ALA A 1 188 ? -0.455 2.949 5.987 1.00 98.38 188 ALA A CA 1
ATOM 1438 C C . ALA A 1 188 ? -0.164 1.536 5.483 1.00 98.38 188 ALA A C 1
ATOM 1440 O O . ALA A 1 188 ? -0.868 1.020 4.614 1.00 98.38 188 ALA A O 1
ATOM 1441 N N . ASP A 1 189 ? 0.883 0.926 6.025 1.00 98.88 189 ASP A N 1
ATOM 1442 C CA . ASP A 1 189 ? 1.265 -0.442 5.693 1.00 98.88 189 ASP A CA 1
ATOM 1443 C C . ASP A 1 189 ? 0.210 -1.438 6.201 1.00 98.88 189 ASP A C 1
ATOM 1445 O O . ASP A 1 189 ? -0.099 -1.478 7.395 1.00 98.88 189 ASP A O 1
ATOM 1449 N N . LEU A 1 190 ? -0.365 -2.241 5.299 1.00 98.88 190 LEU A N 1
ATOM 1450 C CA . LEU A 1 190 ? -1.464 -3.148 5.645 1.00 98.88 190 LEU A CA 1
ATOM 1451 C C . LEU A 1 190 ? -0.995 -4.308 6.540 1.00 98.88 190 LEU A C 1
ATOM 1453 O O . LEU A 1 190 ? -1.733 -4.742 7.427 1.00 98.88 190 LEU A O 1
ATOM 1457 N N . TYR A 1 191 ? 0.222 -4.811 6.321 1.00 98.88 191 TYR A N 1
ATOM 1458 C CA . TYR A 1 191 ? 0.780 -5.910 7.107 1.00 98.88 191 TYR A CA 1
ATOM 1459 C C . TYR A 1 191 ? 1.062 -5.466 8.548 1.00 98.88 191 TYR A C 1
ATOM 1461 O O . TYR A 1 191 ? 0.679 -6.154 9.494 1.00 98.88 191 TYR A O 1
ATOM 1469 N N . ASP A 1 192 ? 1.698 -4.311 8.718 1.00 98.88 192 ASP A N 1
ATOM 1470 C CA . ASP A 1 192 ? 2.023 -3.706 10.006 1.00 98.88 192 ASP A CA 1
ATOM 1471 C C . ASP A 1 192 ? 0.747 -3.314 10.758 1.00 98.88 192 ASP A C 1
ATOM 1473 O O . ASP A 1 192 ? 0.619 -3.614 11.945 1.00 98.88 192 ASP A O 1
ATOM 1477 N N . PHE A 1 193 ? -0.257 -2.760 10.061 1.00 98.88 193 PHE A N 1
ATOM 1478 C CA . PHE A 1 193 ? -1.565 -2.476 10.658 1.00 98.88 193 PHE A CA 1
ATOM 1479 C C . PHE A 1 193 ? -2.197 -3.744 11.245 1.00 98.88 193 PHE A C 1
ATOM 1481 O O . PHE A 1 193 ? -2.614 -3.756 12.408 1.00 98.88 193 PHE A O 1
ATOM 1488 N N . ALA A 1 194 ? -2.247 -4.821 10.453 1.00 98.94 194 ALA A N 1
ATOM 1489 C CA . ALA A 1 194 ? -2.792 -6.103 10.882 1.00 98.94 194 ALA A CA 1
ATOM 1490 C C . ALA A 1 194 ? -1.990 -6.694 12.052 1.00 98.94 194 ALA A C 1
ATOM 1492 O O . ALA A 1 194 ? -2.591 -7.157 13.022 1.00 98.94 194 ALA A O 1
ATOM 1493 N N . SER A 1 195 ? -0.655 -6.614 12.004 1.00 98.88 195 SER A N 1
ATOM 1494 C CA . SER A 1 195 ? 0.229 -7.069 13.083 1.00 98.88 195 SER A CA 1
ATOM 1495 C C . SER A 1 195 ? -0.070 -6.345 14.389 1.00 98.88 195 SER A C 1
ATOM 1497 O O . SER A 1 195 ? -0.325 -6.986 15.406 1.00 98.88 195 SER A O 1
ATOM 1499 N N . ILE A 1 196 ? -0.098 -5.011 14.367 1.00 98.94 196 ILE A N 1
ATOM 1500 C CA . ILE A 1 196 ? -0.304 -4.212 15.574 1.00 98.94 196 ILE A CA 1
ATOM 1501 C C . ILE A 1 196 ? -1.699 -4.460 16.147 1.00 98.94 196 ILE A C 1
ATOM 1503 O O . ILE A 1 196 ? -1.830 -4.649 17.359 1.00 98.94 196 ILE A O 1
ATOM 1507 N N . LEU A 1 197 ? -2.742 -4.485 15.313 1.00 98.88 197 LEU A N 1
ATOM 1508 C CA . LEU A 1 197 ? -4.091 -4.764 15.802 1.00 98.88 197 LEU A CA 1
ATOM 1509 C C . LEU A 1 197 ? -4.167 -6.178 16.387 1.00 98.88 197 LEU A C 1
ATOM 1511 O O . LEU A 1 197 ? -4.636 -6.342 17.509 1.00 98.88 197 LEU A O 1
ATOM 1515 N N . GLY A 1 198 ? -3.649 -7.188 15.685 1.00 98.88 198 GLY A N 1
ATOM 1516 C CA . GLY A 1 198 ? -3.618 -8.572 16.158 1.00 98.88 198 GLY A CA 1
ATOM 1517 C C . GLY A 1 198 ? -2.893 -8.728 17.498 1.00 98.88 198 GLY A C 1
ATOM 1518 O O . GLY A 1 198 ? -3.438 -9.316 18.430 1.00 98.88 198 GLY A O 1
ATOM 1519 N N . ASP A 1 199 ? -1.710 -8.132 17.646 1.00 98.81 199 ASP A N 1
ATOM 1520 C CA . ASP A 1 199 ? -0.910 -8.210 18.876 1.00 98.81 199 ASP A CA 1
ATOM 1521 C C . ASP A 1 199 ? -1.615 -7.588 20.089 1.00 98.81 199 ASP A C 1
ATOM 1523 O O . ASP A 1 199 ? -1.386 -7.995 21.231 1.00 98.81 199 ASP A O 1
ATOM 1527 N N . ASN A 1 200 ? -2.487 -6.606 19.850 1.00 98.81 200 ASN A N 1
ATOM 1528 C CA . ASN A 1 200 ? -3.194 -5.865 20.896 1.00 98.81 200 ASN A CA 1
ATOM 1529 C C . ASN A 1 200 ? -4.650 -6.319 21.062 1.00 98.81 200 ASN A C 1
ATOM 1531 O O . ASN A 1 200 ? -5.325 -5.873 21.992 1.00 98.81 200 ASN A O 1
ATOM 1535 N N . ALA A 1 201 ? -5.127 -7.220 20.201 1.00 98.75 201 ALA A N 1
ATOM 1536 C CA . ALA A 1 201 ? -6.464 -7.779 20.281 1.00 98.75 201 ALA A CA 1
ATOM 1537 C C . ALA A 1 201 ? -6.629 -8.663 21.525 1.00 98.75 201 ALA A C 1
ATOM 1539 O O . ALA A 1 201 ? -5.694 -9.323 21.997 1.00 98.75 201 ALA A O 1
ATOM 1540 N N . ARG A 1 202 ? -7.850 -8.719 22.053 1.00 98.56 202 ARG A N 1
ATOM 1541 C CA . ARG A 1 202 ? -8.216 -9.604 23.169 1.00 98.56 202 ARG A CA 1
ATOM 1542 C C . ARG A 1 202 ? -8.751 -10.941 22.665 1.00 98.56 202 ARG A C 1
ATOM 1544 O O . ARG A 1 202 ? -8.410 -11.985 23.221 1.00 98.56 202 ARG A O 1
ATOM 1551 N N . SER A 1 203 ? -9.555 -10.908 21.609 1.00 98.75 203 SER A N 1
ATOM 1552 C CA . SER A 1 203 ? -10.179 -12.062 20.975 1.00 98.75 203 SER A CA 1
ATOM 1553 C C . SER A 1 203 ? -9.167 -12.891 20.192 1.00 98.75 203 SER A C 1
ATOM 1555 O O . SER A 1 203 ? -8.388 -12.376 19.388 1.00 98.75 203 SER A O 1
ATOM 1557 N N . GLN A 1 204 ? -9.221 -14.209 20.388 1.00 98.69 204 GLN A N 1
ATOM 1558 C CA . GLN A 1 204 ? -8.437 -15.155 19.593 1.00 98.69 204 GLN A CA 1
ATOM 1559 C C . GLN A 1 204 ? -8.892 -15.185 18.129 1.00 98.69 204 GLN A C 1
ATOM 1561 O O . GLN A 1 204 ? -8.067 -15.397 17.247 1.00 98.69 204 GLN A O 1
ATOM 1566 N N . GLU A 1 205 ? -10.173 -14.914 17.859 1.00 98.69 205 GLU A N 1
ATOM 1567 C CA . GLU A 1 205 ? -10.700 -14.799 16.494 1.00 98.69 205 GLU A CA 1
ATOM 1568 C C . GLU A 1 205 ? -10.007 -13.652 15.749 1.00 98.69 205 GLU A C 1
ATOM 1570 O O . GLU A 1 205 ? -9.480 -13.855 14.657 1.00 98.69 205 GLU A O 1
ATOM 1575 N N . THR A 1 206 ? -9.920 -12.471 16.373 1.00 98.88 206 THR A N 1
ATOM 1576 C CA . THR A 1 206 ? -9.251 -11.301 15.786 1.00 98.88 206 THR A CA 1
ATOM 1577 C C . THR A 1 206 ? -7.759 -11.552 15.576 1.00 98.88 206 THR A C 1
ATOM 1579 O O . THR A 1 206 ? -7.228 -11.231 14.514 1.00 98.88 206 THR A O 1
ATOM 1582 N N . LYS A 1 207 ? -7.080 -12.179 16.548 1.00 98.94 207 LYS A N 1
ATOM 1583 C CA . LYS A 1 207 ? -5.666 -12.575 16.413 1.00 98.94 207 LYS A CA 1
ATOM 1584 C C . LYS A 1 207 ? -5.446 -13.496 15.223 1.00 98.94 207 LYS A C 1
ATOM 1586 O O . LYS A 1 207 ? -4.535 -13.268 14.432 1.00 98.94 207 LYS A O 1
ATOM 1591 N N . GLN A 1 208 ? -6.291 -14.514 15.082 1.00 98.94 208 GLN A N 1
ATOM 1592 C CA . GLN A 1 208 ? -6.179 -15.467 13.989 1.00 98.94 208 GLN A CA 1
ATOM 1593 C C . GLN A 1 208 ? -6.473 -14.809 12.638 1.00 98.94 208 GLN A C 1
ATOM 1595 O O . GLN A 1 208 ? -5.756 -15.058 11.672 1.00 98.94 208 GLN A O 1
ATOM 1600 N N . ALA A 1 209 ? -7.485 -13.942 12.560 1.00 98.94 209 ALA A N 1
ATOM 1601 C CA . ALA A 1 209 ? -7.807 -13.218 11.335 1.00 98.94 209 ALA A CA 1
ATOM 1602 C C . ALA A 1 209 ? -6.661 -12.285 10.903 1.00 98.94 209 ALA A C 1
ATOM 1604 O O . ALA A 1 209 ? -6.288 -12.277 9.730 1.00 98.94 209 ALA A O 1
ATOM 1605 N N . ALA A 1 210 ? -6.036 -11.582 11.854 1.00 98.94 210 ALA A N 1
ATOM 1606 C CA . ALA A 1 210 ? -4.846 -10.768 11.609 1.00 98.94 210 ALA A CA 1
ATOM 1607 C C . ALA A 1 210 ? -3.679 -11.610 11.072 1.00 98.94 210 ALA A C 1
ATOM 1609 O O . ALA A 1 210 ? -3.099 -11.284 10.038 1.00 98.94 210 ALA A O 1
ATOM 1610 N N . GLN A 1 211 ? -3.380 -12.740 11.722 1.00 98.94 211 GLN A N 1
ATOM 1611 C CA . GLN A 1 211 ? -2.330 -13.665 11.283 1.00 98.94 211 GLN A CA 1
ATOM 1612 C C . GLN A 1 211 ? -2.599 -14.230 9.884 1.00 98.94 211 GLN A C 1
ATOM 1614 O O . GLN A 1 211 ? -1.674 -14.350 9.082 1.00 98.94 211 GLN A O 1
ATOM 1619 N N . ASN A 1 212 ? -3.856 -14.549 9.569 1.00 98.94 212 ASN A N 1
ATOM 1620 C CA . ASN A 1 212 ? -4.246 -15.047 8.253 1.00 98.94 212 ASN A CA 1
ATOM 1621 C C . ASN A 1 212 ? -4.019 -13.989 7.167 1.00 98.94 212 ASN A C 1
ATOM 1623 O O . ASN A 1 212 ? -3.427 -14.307 6.138 1.00 98.94 212 ASN A O 1
ATOM 1627 N N . LEU A 1 213 ? -4.423 -12.738 7.414 1.00 98.94 213 LEU A N 1
ATOM 1628 C CA . LEU A 1 213 ? -4.176 -11.616 6.504 1.00 98.94 213 LEU A CA 1
ATOM 1629 C C . LEU A 1 213 ? -2.670 -11.373 6.313 1.00 98.94 213 LEU A C 1
ATOM 1631 O O . LEU A 1 213 ? -2.193 -11.292 5.184 1.00 98.94 213 LEU A O 1
ATOM 1635 N N . MET A 1 214 ? -1.896 -11.342 7.399 1.00 98.88 214 MET A N 1
ATOM 1636 C CA . MET A 1 214 ? -0.435 -11.196 7.355 1.00 98.88 214 MET A CA 1
ATOM 1637 C C . MET A 1 214 ? 0.242 -12.321 6.560 1.00 98.88 214 MET A C 1
ATOM 1639 O O . MET A 1 214 ? 1.150 -12.069 5.764 1.00 98.88 214 MET A O 1
ATOM 1643 N N . SER A 1 215 ? -0.198 -13.565 6.767 1.00 98.81 215 SER A N 1
ATOM 1644 C CA . SER A 1 215 ? 0.309 -14.739 6.054 1.00 98.81 215 SER A CA 1
ATOM 1645 C C . SER A 1 215 ? -0.013 -14.659 4.565 1.00 98.81 215 SER A C 1
ATOM 1647 O O . SER A 1 215 ? 0.875 -14.848 3.731 1.00 98.81 215 SER A O 1
ATOM 1649 N N . PHE A 1 216 ? -1.250 -14.300 4.220 1.00 98.88 216 PHE A N 1
ATOM 1650 C CA . PHE A 1 216 ? -1.664 -14.089 2.838 1.00 98.88 216 PHE A CA 1
ATOM 1651 C C . PHE A 1 216 ? -0.821 -13.008 2.153 1.00 98.88 216 PHE A C 1
ATOM 1653 O O . PHE A 1 216 ? -0.306 -13.246 1.060 1.00 98.88 216 PHE A O 1
ATOM 1660 N N . ILE A 1 217 ? -0.583 -11.872 2.820 1.00 98.81 217 ILE A N 1
ATOM 1661 C CA . ILE A 1 217 ? 0.270 -10.804 2.285 1.00 98.81 217 ILE A CA 1
ATOM 1662 C C . ILE A 1 217 ? 1.677 -11.332 1.987 1.00 98.81 217 ILE A C 1
ATOM 1664 O O . ILE A 1 217 ? 2.170 -11.158 0.876 1.00 98.81 217 ILE A O 1
ATOM 1668 N N . LYS A 1 218 ? 2.309 -12.017 2.947 1.00 97.94 218 LYS A N 1
ATOM 1669 C CA . LYS A 1 218 ? 3.704 -12.474 2.819 1.00 97.94 218 LYS A CA 1
ATOM 1670 C C . LYS A 1 218 ? 3.923 -13.648 1.872 1.00 97.94 218 LYS A C 1
ATOM 1672 O O . LYS A 1 218 ? 5.037 -13.817 1.386 1.00 97.94 218 LYS A O 1
ATOM 1677 N N . THR A 1 219 ? 2.922 -14.503 1.691 1.00 96.88 219 THR A N 1
ATOM 1678 C CA . THR A 1 219 ? 3.107 -15.790 1.000 1.00 96.88 219 THR A CA 1
ATOM 1679 C C . THR A 1 219 ? 2.322 -15.894 -0.299 1.00 96.88 219 THR A C 1
ATOM 1681 O O . THR A 1 219 ? 2.791 -16.538 -1.236 1.00 96.88 219 THR A O 1
ATOM 1684 N N . GLY A 1 220 ? 1.157 -15.248 -0.377 1.00 97.50 220 GLY A N 1
ATOM 1685 C CA . GLY A 1 220 ? 0.288 -15.268 -1.550 1.00 97.50 220 GLY A CA 1
ATOM 1686 C C . GLY A 1 220 ? 0.403 -14.002 -2.393 1.00 97.50 220 GLY A C 1
ATOM 1687 O O . GLY A 1 220 ? 0.572 -14.081 -3.609 1.00 97.50 220 GLY A O 1
ATOM 1688 N N . LEU A 1 221 ? 0.330 -12.832 -1.757 1.00 98.62 221 LEU A N 1
ATOM 1689 C CA . LEU A 1 221 ? 0.160 -11.562 -2.460 1.00 98.62 221 LEU A CA 1
ATOM 1690 C C . LEU A 1 221 ? 1.483 -10.914 -2.885 1.00 98.62 221 LEU A C 1
ATOM 1692 O O . LEU A 1 221 ? 1.655 -10.577 -4.057 1.00 98.62 221 LEU A O 1
ATOM 1696 N N . VAL A 1 222 ? 2.414 -10.724 -1.951 1.00 98.62 222 VAL A N 1
ATOM 1697 C CA . VAL A 1 222 ? 3.681 -10.021 -2.181 1.00 98.62 222 VAL A CA 1
ATOM 1698 C C . VAL A 1 222 ? 4.772 -11.041 -2.497 1.00 98.62 222 VAL A C 1
ATOM 1700 O O . VAL A 1 222 ? 5.122 -11.879 -1.673 1.00 98.62 222 VAL A O 1
ATOM 1703 N N . ILE A 1 223 ? 5.335 -10.971 -3.704 1.00 97.69 223 ILE A N 1
ATOM 1704 C CA . ILE A 1 223 ? 6.416 -11.863 -4.152 1.00 97.69 223 ILE A CA 1
ATOM 1705 C C . ILE A 1 223 ? 7.725 -11.481 -3.469 1.00 97.69 223 ILE A C 1
ATOM 1707 O O . ILE A 1 223 ? 8.473 -12.340 -2.998 1.00 97.69 223 ILE A O 1
ATOM 1711 N N . ARG A 1 224 ? 8.018 -10.181 -3.463 1.00 97.81 224 ARG A N 1
ATOM 1712 C CA . ARG A 1 224 ? 9.217 -9.582 -2.883 1.00 97.81 224 ARG A CA 1
ATOM 1713 C C . ARG A 1 224 ? 8.893 -8.183 -2.401 1.00 97.81 224 ARG A C 1
ATOM 1715 O O . ARG A 1 224 ? 8.116 -7.478 -3.037 1.00 97.81 224 ARG A O 1
ATOM 1722 N N . ASN A 1 225 ? 9.530 -7.785 -1.312 1.00 97.38 225 ASN A N 1
ATOM 1723 C CA . ASN A 1 225 ? 9.528 -6.413 -0.845 1.00 97.38 225 ASN A CA 1
ATOM 1724 C C . ASN A 1 225 ? 10.928 -6.025 -0.374 1.00 97.38 225 ASN A C 1
ATOM 1726 O O . ASN A 1 225 ? 11.778 -6.872 -0.082 1.00 97.38 225 ASN A O 1
ATOM 1730 N N . VAL A 1 226 ? 11.148 -4.724 -0.312 1.00 97.62 226 VAL A N 1
ATOM 1731 C CA . VAL A 1 226 ? 12.235 -4.127 0.432 1.00 97.62 226 VAL A CA 1
ATOM 1732 C C . VAL A 1 226 ? 11.754 -2.805 0.994 1.00 97.62 226 VAL A C 1
ATOM 1734 O O . VAL A 1 226 ? 11.247 -1.958 0.263 1.00 97.62 226 VAL A O 1
ATOM 1737 N N . GLY A 1 227 ? 11.957 -2.629 2.291 1.00 97.50 227 GLY A N 1
ATOM 1738 C CA . GLY A 1 227 ? 11.955 -1.325 2.923 1.00 97.50 227 GLY A CA 1
ATOM 1739 C C . GLY A 1 227 ? 13.366 -0.948 3.352 1.00 97.50 227 GLY A C 1
ATOM 1740 O O . GLY A 1 227 ? 14.150 -1.800 3.778 1.00 97.50 227 GLY A O 1
ATOM 1741 N N . ILE A 1 228 ? 13.706 0.324 3.189 1.00 96.69 228 ILE A N 1
ATOM 1742 C CA . ILE A 1 228 ? 15.025 0.887 3.468 1.00 96.69 228 ILE A CA 1
ATOM 1743 C C . ILE A 1 228 ? 14.847 2.048 4.441 1.00 96.69 228 ILE A C 1
ATOM 1745 O O . ILE A 1 228 ? 13.951 2.874 4.260 1.00 96.69 228 ILE A O 1
ATOM 1749 N N . ASN A 1 229 ? 15.720 2.113 5.449 1.00 95.81 229 ASN A N 1
ATOM 1750 C CA . ASN A 1 229 ? 15.729 3.147 6.483 1.00 95.81 229 ASN A CA 1
ATOM 1751 C C . ASN A 1 229 ? 14.352 3.292 7.155 1.00 95.81 229 ASN A C 1
ATOM 1753 O O . ASN A 1 229 ? 13.753 2.311 7.593 1.00 95.81 229 ASN A O 1
ATOM 1757 N N . GLY A 1 230 ? 13.856 4.520 7.261 1.00 94.94 230 GLY A N 1
ATOM 1758 C CA . GLY A 1 230 ? 12.565 4.816 7.846 1.00 94.94 230 GLY A CA 1
ATOM 1759 C C . GLY A 1 230 ? 12.321 6.313 7.955 1.00 94.94 230 GLY A C 1
ATOM 1760 O O . GLY A 1 230 ? 13.086 7.129 7.446 1.00 94.94 230 GLY A O 1
ATOM 1761 N N . ASP A 1 231 ? 11.260 6.667 8.662 1.00 95.00 231 ASP A N 1
ATOM 1762 C CA . ASP A 1 231 ? 10.941 8.036 9.043 1.00 95.00 231 ASP A CA 1
ATOM 1763 C C . ASP A 1 231 ? 11.304 8.233 10.518 1.00 95.00 231 ASP A C 1
ATOM 1765 O O . ASP A 1 231 ? 10.498 7.992 11.423 1.00 95.00 231 ASP A O 1
ATOM 1769 N N . LYS A 1 232 ? 12.541 8.675 10.771 1.00 93.25 232 LYS A N 1
ATOM 1770 C CA . LYS A 1 232 ? 13.052 8.893 12.135 1.00 93.25 232 LYS A CA 1
ATOM 1771 C C . LYS A 1 232 ? 12.249 9.939 12.910 1.00 93.25 232 LYS A C 1
ATOM 1773 O O . LYS A 1 232 ? 12.150 9.840 14.130 1.00 93.25 232 LYS A O 1
ATOM 1778 N N . ALA A 1 233 ? 11.658 10.924 12.229 1.00 93.00 233 ALA A N 1
ATOM 1779 C CA . ALA A 1 233 ? 10.893 11.991 12.877 1.00 93.00 233 ALA A CA 1
ATOM 1780 C C . ALA A 1 233 ? 9.570 11.492 13.479 1.00 93.00 233 ALA A C 1
ATOM 1782 O O . ALA A 1 233 ? 9.043 12.124 14.408 1.00 93.00 233 ALA A O 1
ATOM 1783 N N . ASN A 1 234 ? 9.059 10.377 12.950 1.00 95.75 234 ASN A N 1
ATOM 1784 C CA . ASN A 1 234 ? 7.827 9.719 13.380 1.00 95.75 234 ASN A CA 1
ATOM 1785 C C . ASN A 1 234 ? 8.051 8.316 13.973 1.00 95.75 234 ASN A C 1
ATOM 1787 O O . ASN A 1 234 ? 7.104 7.714 14.468 1.00 95.75 234 ASN A O 1
ATOM 1791 N N . GLY A 1 235 ? 9.292 7.819 13.978 1.00 96.19 235 GLY A N 1
ATOM 1792 C CA . GLY A 1 235 ? 9.655 6.516 14.537 1.00 96.19 235 GLY A CA 1
ATOM 1793 C C . GLY A 1 235 ? 9.242 5.323 13.672 1.00 96.19 235 GLY A C 1
ATOM 1794 O O . GLY A 1 235 ? 9.169 4.209 14.188 1.00 96.19 235 GLY A O 1
ATOM 1795 N N . TYR A 1 236 ? 8.965 5.532 12.382 1.00 97.50 236 TYR A N 1
ATOM 1796 C CA . TYR A 1 236 ? 8.598 4.442 11.479 1.00 97.50 236 TYR A CA 1
ATOM 1797 C C . TYR A 1 236 ? 9.851 3.779 10.914 1.00 97.50 236 TYR A C 1
ATOM 1799 O O . TYR A 1 236 ? 10.685 4.442 10.307 1.00 97.50 236 TYR A O 1
ATOM 1807 N N . ASP A 1 237 ? 9.966 2.470 11.099 1.00 97.50 237 ASP A N 1
ATOM 1808 C CA . ASP A 1 237 ? 11.050 1.645 10.569 1.00 97.50 237 ASP A CA 1
ATOM 1809 C C . ASP A 1 237 ? 10.555 0.941 9.307 1.00 97.50 237 ASP A C 1
ATOM 1811 O O . ASP A 1 237 ? 9.761 0.002 9.383 1.00 97.50 237 ASP A O 1
ATOM 1815 N N . TYR A 1 238 ? 10.995 1.411 8.140 1.00 98.12 238 TYR A N 1
ATOM 1816 C CA . TYR A 1 238 ? 10.465 0.910 6.877 1.00 98.12 238 TYR A CA 1
ATOM 1817 C C . TYR A 1 238 ? 10.961 -0.496 6.574 1.00 98.12 238 TYR A C 1
ATOM 1819 O O . TYR A 1 238 ? 10.332 -1.185 5.788 1.00 98.12 238 TYR A O 1
ATOM 1827 N N . THR A 1 239 ? 11.996 -1.000 7.250 1.00 97.06 239 THR A N 1
ATOM 1828 C CA . THR A 1 239 ? 12.432 -2.397 7.076 1.00 97.06 239 THR A CA 1
ATOM 1829 C C . THR A 1 239 ? 11.363 -3.424 7.482 1.00 97.06 239 THR A C 1
ATOM 1831 O O . THR A 1 239 ? 11.502 -4.609 7.179 1.00 97.06 239 THR A O 1
ATOM 1834 N N . LYS A 1 240 ? 10.284 -2.975 8.138 1.00 97.69 240 LYS A N 1
ATOM 1835 C CA . LYS A 1 240 ? 9.155 -3.793 8.595 1.00 97.69 240 LYS A CA 1
ATOM 1836 C C . LYS A 1 240 ? 7.940 -3.790 7.663 1.00 97.69 240 LYS A C 1
ATOM 1838 O O . LYS A 1 240 ? 6.996 -4.523 7.952 1.00 97.69 240 LYS A O 1
ATOM 1843 N N . VAL A 1 241 ? 7.951 -3.006 6.582 1.00 98.44 241 VAL A N 1
ATOM 1844 C CA . VAL A 1 241 ? 6.815 -2.924 5.646 1.00 98.44 241 VAL A CA 1
ATOM 1845 C C . VAL A 1 241 ? 6.496 -4.275 4.997 1.00 98.44 241 VAL A C 1
ATOM 1847 O O . VAL A 1 241 ? 7.374 -5.104 4.730 1.00 98.44 241 VAL A O 1
ATOM 1850 N N . GLY A 1 242 ? 5.212 -4.501 4.746 1.00 98.31 242 GLY A N 1
ATOM 1851 C CA . GLY A 1 242 ? 4.672 -5.670 4.073 1.00 98.31 242 GLY A CA 1
ATOM 1852 C C . GLY A 1 242 ? 4.819 -5.622 2.559 1.00 98.31 242 GLY A C 1
ATOM 1853 O O . GLY A 1 242 ? 4.866 -6.686 1.938 1.00 98.31 242 GLY A O 1
ATOM 1854 N N . GLY A 1 243 ? 4.947 -4.437 1.956 1.00 98.25 243 GLY A N 1
ATOM 1855 C CA . GLY A 1 243 ? 4.991 -4.272 0.504 1.00 98.25 243 GLY A CA 1
ATOM 1856 C C . GLY A 1 243 ? 3.625 -3.974 -0.122 1.00 98.25 243 GLY A C 1
ATOM 1857 O O . GLY A 1 243 ? 3.499 -4.048 -1.344 1.00 98.25 243 GLY A O 1
ATOM 1858 N N . ILE A 1 244 ? 2.598 -3.682 0.675 1.00 98.69 244 ILE A N 1
ATOM 1859 C CA . ILE A 1 244 ? 1.312 -3.185 0.192 1.00 98.69 244 ILE A CA 1
ATOM 1860 C C . ILE A 1 244 ? 0.677 -2.268 1.239 1.00 98.69 244 ILE A C 1
ATOM 1862 O O . ILE A 1 244 ? 0.490 -2.631 2.403 1.00 98.69 244 ILE A O 1
ATOM 1866 N N . ALA A 1 245 ? 0.309 -1.076 0.791 1.00 98.75 245 ALA A N 1
ATOM 1867 C CA . ALA A 1 245 ? -0.319 -0.060 1.613 1.00 98.75 245 ALA A CA 1
ATOM 1868 C C . ALA A 1 245 ? -1.835 -0.027 1.398 1.00 98.75 245 ALA A C 1
ATOM 1870 O O . ALA A 1 245 ? -2.345 -0.524 0.395 1.00 98.75 245 ALA A O 1
ATOM 1871 N N . ILE A 1 246 ? -2.563 0.570 2.334 1.00 98.56 246 ILE A N 1
ATOM 1872 C CA . ILE A 1 246 ? -4.011 0.770 2.249 1.00 98.56 246 ILE A CA 1
ATOM 1873 C C . ILE A 1 246 ? -4.399 2.090 2.924 1.00 98.56 246 ILE A C 1
ATOM 1875 O O . ILE A 1 246 ? -3.682 2.601 3.792 1.00 98.56 246 ILE A O 1
ATOM 1879 N N . ASN A 1 247 ? -5.541 2.658 2.550 1.00 96.62 247 ASN A N 1
ATOM 1880 C CA . ASN A 1 247 ? -6.137 3.781 3.261 1.00 96.62 247 ASN A CA 1
ATOM 1881 C C . ASN A 1 247 ? -6.650 3.352 4.647 1.00 96.62 247 ASN A C 1
ATOM 1883 O O . ASN A 1 247 ? -7.327 2.336 4.791 1.00 96.62 247 ASN A O 1
ATOM 1887 N N . THR A 1 248 ? -6.360 4.154 5.669 1.00 96.44 248 THR A N 1
ATOM 1888 C CA . THR A 1 248 ? -6.738 3.909 7.069 1.00 96.44 248 THR A CA 1
ATOM 1889 C C . THR A 1 248 ? -7.168 5.202 7.760 1.00 96.44 248 THR A C 1
ATOM 1891 O O . THR A 1 248 ? -6.914 6.305 7.268 1.00 96.44 248 THR A O 1
ATOM 1894 N N . THR A 1 249 ? -7.771 5.079 8.946 1.00 96.88 249 THR A N 1
ATOM 1895 C CA . THR A 1 249 ? -8.046 6.210 9.845 1.00 96.88 249 THR A CA 1
ATOM 1896 C C . THR A 1 249 ? -6.802 7.074 10.048 1.00 96.88 249 THR A C 1
ATOM 1898 O O . THR A 1 249 ? -5.746 6.580 10.448 1.00 96.88 249 THR A O 1
ATOM 1901 N N . MET A 1 250 ? -6.928 8.377 9.798 1.00 96.25 250 MET A N 1
ATOM 1902 C CA . MET A 1 250 ? -5.887 9.373 10.074 1.00 96.25 250 MET A CA 1
ATOM 1903 C C . MET A 1 250 ? -5.761 9.655 11.580 1.00 96.25 250 MET A C 1
ATOM 1905 O O . MET A 1 250 ? -6.708 9.477 12.344 1.00 96.25 250 MET A O 1
ATOM 1909 N N . LYS A 1 251 ? -4.604 10.166 12.019 1.00 96.38 251 LYS A N 1
ATOM 1910 C CA . LYS A 1 251 ? -4.370 10.500 13.436 1.00 96.38 251 LYS A CA 1
ATOM 1911 C C . LYS A 1 251 ? -5.073 11.787 13.878 1.00 96.38 251 LYS A C 1
ATOM 1913 O O . LYS A 1 251 ? -5.299 11.973 15.076 1.00 96.38 251 LYS A O 1
ATOM 1918 N N . ILE A 1 252 ? -5.441 12.672 12.955 1.00 94.38 252 ILE A N 1
ATOM 1919 C CA . ILE A 1 252 ? -6.197 13.883 13.288 1.00 94.38 252 ILE A CA 1
ATOM 1920 C C . ILE A 1 252 ? -7.581 13.534 13.869 1.00 94.38 252 ILE A C 1
ATOM 1922 O O . ILE A 1 252 ? -8.279 12.652 13.373 1.00 94.38 252 ILE A O 1
ATOM 1926 N N . LYS A 1 253 ? -7.988 14.221 14.944 1.00 89.38 253 LYS A N 1
ATOM 1927 C CA . LYS A 1 253 ? -9.282 13.970 15.609 1.00 89.38 253 LYS A CA 1
ATOM 1928 C C . LYS A 1 253 ? -10.466 14.576 14.854 1.00 89.38 253 LYS A C 1
ATOM 1930 O O . LYS A 1 253 ? -11.546 13.998 14.847 1.00 89.38 253 LYS A O 1
ATOM 1935 N N . THR A 1 254 ? -10.241 15.699 14.181 1.00 87.81 254 THR A N 1
ATOM 1936 C CA . THR A 1 254 ? -11.246 16.378 13.360 1.00 87.81 254 THR A CA 1
ATOM 1937 C C . THR A 1 254 ? -10.711 16.488 11.947 1.00 87.81 254 THR A C 1
ATOM 1939 O O . THR A 1 254 ? -9.708 17.163 11.731 1.00 87.81 254 THR A O 1
ATOM 1942 N N . VAL A 1 255 ? -11.363 15.824 10.994 1.00 84.19 255 VAL A N 1
ATOM 1943 C CA . VAL A 1 255 ? -10.993 15.896 9.577 1.00 84.19 255 VAL A CA 1
ATOM 1944 C C . VAL A 1 255 ? -11.606 17.169 8.985 1.00 84.19 255 VAL A C 1
ATOM 1946 O O . VAL A 1 255 ? -12.830 17.305 8.990 1.00 84.19 255 VAL A O 1
ATOM 1949 N N . PRO A 1 256 ? -10.799 18.132 8.507 1.00 84.69 256 PRO A N 1
ATOM 1950 C CA . PRO A 1 256 ? -11.323 19.298 7.812 1.00 84.69 256 PRO A CA 1
ATOM 1951 C C . PRO A 1 256 ? -12.008 18.865 6.504 1.00 84.69 256 PRO A C 1
ATOM 1953 O O . PRO A 1 256 ? -11.419 18.064 5.773 1.00 84.69 256 PRO A O 1
ATOM 1956 N N . PRO A 1 257 ? -13.182 19.419 6.142 1.00 82.62 257 PRO A N 1
ATOM 1957 C CA . PRO A 1 257 ? -13.876 19.072 4.895 1.00 82.62 257 PRO A CA 1
ATOM 1958 C C . PRO A 1 257 ? -13.015 19.252 3.637 1.00 82.62 257 PRO A C 1
ATOM 1960 O O . PRO A 1 257 ? -13.210 18.578 2.631 1.00 82.62 257 PRO A O 1
ATOM 1963 N N . GLN A 1 258 ? -12.026 20.149 3.695 1.00 83.06 258 GLN A N 1
ATOM 1964 C CA . GLN A 1 258 ? -11.091 20.381 2.598 1.00 83.06 258 GLN A CA 1
ATOM 1965 C C . GLN A 1 258 ? -10.217 19.157 2.298 1.00 83.06 258 GLN A C 1
ATOM 1967 O O . GLN A 1 258 ? -9.817 18.997 1.153 1.00 83.06 258 GLN A O 1
ATOM 1972 N N . LEU A 1 259 ? -9.927 18.297 3.285 1.00 81.56 259 LEU A N 1
ATOM 1973 C CA . LEU A 1 259 ? -9.146 17.077 3.052 1.00 81.56 259 LEU A CA 1
ATOM 1974 C C . LEU A 1 259 ? -9.942 16.024 2.285 1.00 81.56 259 LEU A C 1
ATOM 1976 O O . LEU A 1 259 ? -9.378 15.336 1.441 1.00 81.56 259 LEU A O 1
ATOM 1980 N N . GLU A 1 260 ? -11.245 15.916 2.542 1.00 76.62 260 GLU A N 1
ATOM 1981 C CA . GLU A 1 260 ? -12.115 15.020 1.777 1.00 76.62 260 GLU A CA 1
ATOM 1982 C C . GLU A 1 260 ? -12.225 15.481 0.320 1.00 76.62 260 GLU A C 1
ATOM 1984 O O . GLU A 1 260 ? -12.176 14.660 -0.592 1.00 76.62 260 GLU A O 1
ATOM 1989 N N . ALA A 1 261 ? -12.274 16.797 0.094 1.00 80.69 261 ALA A N 1
ATOM 1990 C CA . ALA A 1 261 ? -12.365 17.386 -1.241 1.00 80.69 261 ALA A CA 1
ATOM 1991 C C . ALA A 1 261 ? -11.129 17.141 -2.132 1.00 80.69 261 ALA A C 1
ATOM 1993 O O . ALA A 1 261 ? -11.228 17.300 -3.346 1.00 80.69 261 ALA A O 1
ATOM 1994 N N . ILE A 1 262 ? -9.984 16.736 -1.564 1.00 80.44 262 ILE A N 1
ATOM 1995 C CA . ILE A 1 262 ? -8.773 16.373 -2.329 1.00 80.44 262 ILE A CA 1
ATOM 1996 C C . ILE A 1 262 ? -9.021 15.127 -3.195 1.00 80.44 262 ILE A C 1
ATOM 1998 O O . ILE A 1 262 ? -8.403 14.952 -4.252 1.00 80.44 262 ILE A O 1
ATOM 2002 N N . PHE A 1 263 ? -9.909 14.241 -2.742 1.00 80.06 263 PHE A N 1
ATOM 2003 C CA . PHE A 1 263 ? -10.237 13.002 -3.426 1.00 80.06 263 PHE A CA 1
ATOM 2004 C C . PHE A 1 263 ? -11.464 13.207 -4.313 1.00 80.06 263 PHE A C 1
ATOM 2006 O O . PHE A 1 263 ? -12.593 13.255 -3.834 1.00 80.06 263 PHE A O 1
ATOM 2013 N N . GLU A 1 264 ? -11.256 13.282 -5.629 1.00 80.00 264 GLU A N 1
ATOM 2014 C CA . GLU A 1 264 ? -12.381 13.387 -6.568 1.00 80.00 264 GLU A CA 1
ATOM 2015 C C . GLU A 1 264 ? -13.223 12.105 -6.642 1.00 80.00 264 GLU A C 1
ATOM 2017 O O . GLU A 1 264 ? -14.408 12.154 -6.963 1.00 80.00 264 GLU A O 1
ATOM 2022 N N . THR A 1 265 ? -12.620 10.954 -6.346 1.00 83.00 265 THR A N 1
ATOM 2023 C CA . THR A 1 265 ? -13.332 9.685 -6.186 1.00 83.00 265 THR A CA 1
ATOM 2024 C C . THR A 1 265 ? -13.527 9.423 -4.703 1.00 83.00 265 THR A C 1
ATOM 2026 O O . THR A 1 265 ? -12.550 9.379 -3.951 1.00 83.00 265 THR A O 1
ATOM 2029 N N . LYS A 1 266 ? -14.776 9.211 -4.283 1.00 88.69 266 LYS A N 1
ATOM 2030 C CA . LYS A 1 266 ? -15.062 8.828 -2.899 1.00 88.69 266 LYS A CA 1
ATOM 2031 C C . LYS A 1 266 ? -14.507 7.439 -2.622 1.00 88.69 266 LYS A C 1
ATOM 2033 O O . LYS A 1 266 ? -14.573 6.560 -3.474 1.00 88.69 266 LYS A O 1
ATOM 2038 N N . TYR A 1 267 ? -13.999 7.226 -1.412 1.00 90.88 267 TYR A N 1
ATOM 2039 C CA . TYR A 1 267 ? -13.365 5.957 -1.057 1.00 90.88 267 TYR A CA 1
ATOM 2040 C C . TYR A 1 267 ? -14.296 4.751 -1.275 1.00 90.88 267 TYR A C 1
ATOM 2042 O O . TYR A 1 267 ? -13.917 3.798 -1.944 1.00 90.88 267 TYR A O 1
ATOM 2050 N N . ASN A 1 268 ? -15.555 4.848 -0.837 1.00 91.94 268 ASN A N 1
ATOM 2051 C CA . ASN A 1 268 ? -16.573 3.805 -1.016 1.00 91.94 268 ASN A CA 1
ATOM 2052 C C . ASN A 1 268 ? -17.001 3.561 -2.481 1.00 91.94 268 ASN A C 1
ATOM 2054 O O . ASN A 1 268 ? -17.748 2.628 -2.774 1.00 91.94 268 ASN A O 1
ATOM 2058 N N . GLU A 1 269 ? -16.549 4.387 -3.429 1.00 93.62 269 GLU A N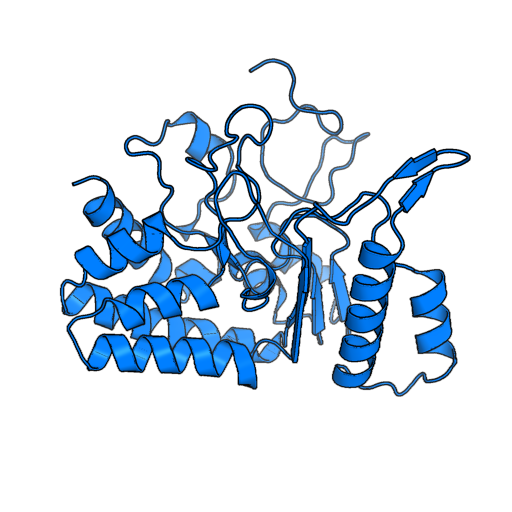 1
ATOM 2059 C CA . GLU A 1 269 ? -16.785 4.170 -4.856 1.00 93.62 269 GLU A CA 1
ATOM 2060 C C . GLU A 1 269 ? -15.710 3.287 -5.504 1.00 93.62 269 GLU A C 1
ATOM 2062 O O . GLU A 1 269 ? -15.945 2.784 -6.610 1.00 93.62 269 GLU A O 1
ATOM 2067 N N . LEU A 1 270 ? -14.581 3.054 -4.826 1.00 95.75 270 LEU A N 1
ATOM 2068 C CA . LEU A 1 270 ? -13.493 2.204 -5.304 1.00 95.75 270 LEU A CA 1
ATOM 2069 C C . LEU A 1 270 ? -13.886 0.724 -5.285 1.00 95.75 270 LEU A C 1
ATOM 2071 O O . LEU A 1 270 ? -14.654 0.260 -4.440 1.00 95.75 270 LEU A O 1
ATOM 2075 N N . SER A 1 271 ? -13.335 -0.034 -6.229 1.00 97.50 271 SER A N 1
ATOM 2076 C CA . SER A 1 271 ? -13.667 -1.444 -6.434 1.00 97.50 271 SER A CA 1
ATOM 2077 C C . SER A 1 271 ? -13.321 -2.317 -5.223 1.00 97.50 271 SER A C 1
ATOM 2079 O O . SER A 1 271 ? -14.075 -3.240 -4.925 1.00 97.50 271 SER A O 1
ATOM 2081 N N . LEU A 1 272 ? -12.216 -2.035 -4.516 1.00 98.19 272 LEU A N 1
ATOM 2082 C CA . LEU A 1 272 ? -11.833 -2.779 -3.306 1.00 98.19 272 LEU A CA 1
ATOM 2083 C C . LEU A 1 272 ? -12.795 -2.506 -2.146 1.00 98.19 272 LEU A C 1
ATOM 2085 O O . LEU A 1 272 ? -13.240 -3.448 -1.497 1.00 98.19 272 LEU A O 1
ATOM 2089 N N . SER A 1 273 ? -13.154 -1.240 -1.922 1.00 96.94 273 SER A N 1
ATOM 2090 C CA . SER A 1 273 ? -14.134 -0.852 -0.902 1.00 96.94 273 SER A CA 1
ATOM 2091 C C . SER A 1 273 ? -15.503 -1.465 -1.181 1.00 96.94 273 SER A C 1
ATOM 2093 O O . SER A 1 273 ? -16.116 -2.016 -0.293 1.00 96.94 273 SER A O 1
ATOM 2095 N N . LYS A 1 274 ? -15.959 -1.518 -2.437 1.00 97.62 274 LYS A N 1
ATOM 2096 C CA . LYS A 1 274 ? -17.214 -2.221 -2.780 1.00 97.62 274 LYS A CA 1
ATOM 2097 C C . LYS A 1 274 ? -17.159 -3.738 -2.594 1.00 97.62 274 LYS A C 1
ATOM 2099 O O . LYS A 1 274 ? -18.205 -4.375 -2.502 1.00 97.62 274 LYS A O 1
ATOM 2104 N N . ALA A 1 275 ? -15.966 -4.322 -2.658 1.00 98.31 275 ALA A N 1
ATOM 2105 C CA . ALA A 1 275 ? -15.768 -5.764 -2.592 1.00 98.31 275 ALA A CA 1
ATOM 2106 C C . ALA A 1 275 ? -15.473 -6.265 -1.173 1.00 98.31 275 ALA A C 1
ATOM 2108 O O . ALA A 1 275 ? -15.450 -7.477 -0.987 1.00 98.31 275 ALA A O 1
ATOM 2109 N N . SER A 1 276 ? -15.226 -5.364 -0.218 1.00 98.50 276 SER A N 1
ATOM 2110 C CA . SER A 1 276 ? -14.824 -5.682 1.155 1.00 98.50 276 SER A CA 1
ATOM 2111 C C . SER A 1 276 ? -15.555 -4.799 2.165 1.00 98.50 276 SER A C 1
ATOM 2113 O O . SER A 1 276 ? -16.168 -3.816 1.790 1.00 98.50 276 SER A O 1
ATOM 2115 N N . GLN A 1 277 ? -15.453 -5.110 3.452 1.00 97.56 277 GLN A N 1
ATOM 2116 C CA . GLN A 1 277 ? -15.974 -4.308 4.558 1.00 97.56 277 GLN A CA 1
ATOM 2117 C C . GLN A 1 277 ? -14.965 -3.263 5.059 1.00 97.56 277 GLN A C 1
ATOM 2119 O O . GLN A 1 277 ? -14.973 -2.877 6.234 1.00 97.56 277 GLN A O 1
ATOM 2124 N N . TRP A 1 278 ? -13.984 -2.898 4.227 1.00 98.38 278 TRP A N 1
ATOM 2125 C CA . TRP A 1 278 ? -12.861 -2.090 4.690 1.00 98.38 278 TRP A CA 1
ATOM 2126 C C . TRP A 1 278 ? -13.263 -0.638 4.956 1.00 98.38 278 TRP A C 1
ATOM 2128 O O . TRP A 1 278 ? -12.758 -0.035 5.900 1.00 98.38 278 TRP A O 1
ATOM 2138 N N . ASP A 1 279 ? -14.184 -0.056 4.188 1.00 96.75 279 ASP A N 1
ATOM 2139 C CA . ASP A 1 279 ? -14.671 1.298 4.455 1.00 96.75 279 ASP A CA 1
ATOM 2140 C C . ASP A 1 279 ? -15.584 1.360 5.690 1.00 96.75 279 ASP A C 1
ATOM 2142 O O . ASP A 1 279 ? -15.482 2.320 6.465 1.00 96.75 279 ASP A O 1
ATOM 2146 N N . GLU A 1 280 ? -16.387 0.326 5.970 1.00 98.19 280 GLU A N 1
ATOM 2147 C CA . GLU A 1 280 ? -17.076 0.212 7.262 1.00 98.19 280 GLU A CA 1
ATOM 2148 C C . GLU A 1 280 ? -16.082 0.050 8.412 1.00 98.19 280 GLU A C 1
ATOM 2150 O O . GLU A 1 280 ? -16.252 0.675 9.462 1.00 98.19 280 GLU A O 1
ATOM 2155 N N . PHE A 1 281 ? -15.019 -0.734 8.214 1.00 98.62 281 PHE A N 1
ATOM 2156 C CA . PHE A 1 281 ? -13.958 -0.882 9.203 1.00 98.62 281 PHE A CA 1
ATOM 2157 C C . PHE A 1 281 ? -13.258 0.447 9.489 1.00 98.62 281 PHE A C 1
ATOM 2159 O O . PHE A 1 281 ? -13.126 0.809 10.655 1.00 98.62 281 PHE A O 1
ATOM 2166 N N . VAL A 1 282 ? -12.891 1.214 8.456 1.00 97.69 282 VAL A N 1
ATOM 2167 C CA . VAL A 1 282 ? -12.302 2.555 8.610 1.00 97.69 282 VAL A CA 1
ATOM 2168 C C . VAL A 1 282 ? -13.266 3.504 9.328 1.00 97.69 282 VAL A C 1
ATOM 2170 O O . VAL A 1 282 ? -12.852 4.262 10.203 1.00 97.69 282 VAL A O 1
ATOM 2173 N N . THR A 1 283 ? -14.563 3.433 9.025 1.00 97.06 283 THR A N 1
ATOM 2174 C CA . THR A 1 283 ? -15.593 4.222 9.723 1.00 97.06 283 THR A CA 1
ATOM 2175 C C . THR A 1 283 ? -15.669 3.854 11.209 1.00 97.06 283 THR A C 1
ATOM 2177 O O . THR A 1 283 ? -15.757 4.729 12.076 1.00 97.06 283 THR A O 1
ATOM 2180 N N . TRP A 1 284 ? -15.596 2.562 11.531 1.00 98.44 284 TRP A N 1
ATOM 2181 C CA . TRP A 1 284 ? -15.569 2.085 12.911 1.00 98.44 284 TRP A CA 1
ATOM 2182 C C . TRP A 1 284 ? -14.275 2.486 13.635 1.00 98.44 284 TRP A C 1
ATOM 2184 O O . TRP A 1 284 ? -14.338 2.956 14.774 1.00 98.44 284 TRP A O 1
ATOM 2194 N N . THR A 1 285 ? -13.110 2.383 12.986 1.00 98.12 285 THR A N 1
ATOM 2195 C CA . THR A 1 285 ? -11.836 2.816 13.576 1.00 98.12 285 THR A CA 1
ATOM 2196 C C . THR A 1 285 ? -11.759 4.331 13.739 1.00 98.12 285 THR A C 1
ATOM 2198 O O . THR A 1 285 ? -11.189 4.792 14.726 1.00 98.12 285 THR A O 1
ATOM 2201 N N . ASP A 1 286 ? -12.383 5.112 12.855 1.00 96.94 286 ASP A N 1
ATOM 2202 C CA . ASP A 1 286 ? -12.544 6.561 13.000 1.00 96.94 286 ASP A CA 1
ATOM 2203 C C . ASP A 1 286 ? -13.338 6.894 14.267 1.00 96.94 286 ASP A C 1
ATOM 2205 O O . ASP A 1 286 ? -12.906 7.724 15.071 1.00 96.94 286 ASP A O 1
ATOM 2209 N N . ALA A 1 287 ? -14.475 6.225 14.479 1.00 97.06 287 ALA A N 1
ATOM 2210 C CA . ALA A 1 287 ? -15.285 6.406 15.680 1.00 97.06 287 ALA A CA 1
ATOM 2211 C C . ALA A 1 287 ? -14.517 5.991 16.943 1.00 97.06 287 ALA A C 1
ATOM 2213 O O . ALA A 1 287 ? -14.511 6.725 17.930 1.00 97.06 287 ALA A O 1
ATOM 2214 N N . ALA A 1 288 ? -13.821 4.851 16.909 1.00 97.06 288 ALA A N 1
ATOM 2215 C CA . ALA A 1 288 ? -12.990 4.405 18.021 1.00 97.06 288 ALA A CA 1
ATOM 2216 C C . ALA A 1 288 ? -11.877 5.414 18.322 1.00 97.06 288 ALA A C 1
ATOM 2218 O O . ALA A 1 288 ? -11.700 5.790 19.471 1.00 97.06 288 ALA A O 1
ATOM 2219 N N . TRP A 1 289 ? -11.143 5.885 17.312 1.00 97.00 289 TRP A N 1
ATOM 2220 C CA . TRP A 1 289 ? -10.022 6.805 17.487 1.00 97.00 289 TRP A CA 1
ATOM 2221 C C . TRP A 1 289 ? -10.455 8.182 17.992 1.00 97.00 289 TRP A C 1
ATOM 2223 O O . TRP A 1 289 ? -9.740 8.787 18.790 1.00 97.00 289 TRP A O 1
ATOM 2233 N N . ARG A 1 290 ? -11.586 8.711 17.519 1.00 93.31 290 ARG A N 1
ATOM 2234 C CA . ARG A 1 290 ? -12.038 10.074 17.849 1.00 93.31 290 ARG A CA 1
ATOM 2235 C C . ARG A 1 290 ? -12.686 10.187 19.234 1.00 93.31 290 ARG A C 1
ATOM 2237 O O . ARG A 1 290 ? -12.743 11.302 19.748 1.00 93.31 290 ARG A O 1
ATOM 2244 N N . ASN A 1 291 ? -13.096 9.062 19.822 1.00 87.19 291 ASN A N 1
ATOM 2245 C CA . ASN A 1 291 ? -13.599 8.946 21.195 1.00 87.19 291 ASN A CA 1
ATOM 2246 C C . ASN A 1 291 ? -12.472 8.710 22.211 1.00 87.19 291 ASN A C 1
ATOM 2248 O O . ASN A 1 291 ? -12.447 9.437 23.224 1.00 87.19 291 ASN A O 1
#

Nearest PDB structures (foldseek):
  6n9j-assembly1_A  TM=6.862E-01  e=2.223E-09  Bacteroides thetaiotaomicron VPI-5482
  5dyn-assembly1_B  TM=6.448E-01  e=1.024E-09  Bacteroides fragilis
  6n9j-assembly2_B  TM=6.897E-01  e=5.698E-09  Bacteroides thetaiota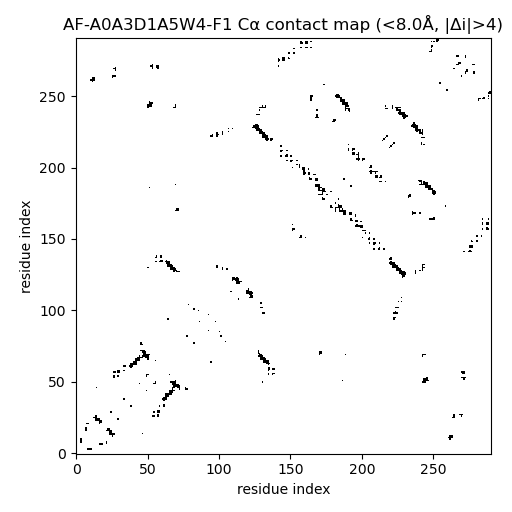omicron VPI-5482
  4yec-assembly1_B  TM=7.179E-01  e=2.839E-08  Parabacteroides merdae ATCC 43184
  5l20-assembly2_B  TM=6.633E-01  e=1.382E-08  Bacteroides thetaiotaomicron VPI-5482

Secondary structure (DSSP, 8-state):
---PPSSSS-----BS--TTT---B-HHHHHHHHHHH--BS-EE--STT--BHHHHHHHGGGBS-EEE-SS---TT-S-HHHHHHHHHH-TT--HHHHHHHHHHHHHHHHHH-EEETTEEE--TT--EEEEEE-TGGGGTHHHHHHHHHHHHHHTT-HHHHHHHHHHS-B---SSTTT-TT-TT--EEEHHHHHHHHHHH-S-HHHHHHHHHHHHHIIIIIEEEEEEESEETTTTEEGGG--S-EEE---S-SS--HHHHTT-SS-GGGSHHHHHSSHHHHHHHHHHHHH-

Foldseek 3Di:
DCCDDDDQPDLADFAPADRPVSDGHALLCLLVVLVVVAADAEDEDQFAQCLALLSLLSNLVRYQKYKDWNAGDDPVGDPPVQLVVVCVVPVPDDLLNVQVSRQVVVVVDQCQADDDPPDGGHNQQPKTKMFMWGSVLSVVLQVLQAQLLVVCVVLVLLVLLLQLQLDFAFYAASCNPPCLQQQRRFKGFLLSSLVSSLVSGPDPSNVVSSVVSNCCLQPPTISHMAIHHGSVSNPGGRRPGSSHMYGAAGNDLDDDVVSCVNRPDHPCNGPSNVSHCVVVSRVVNSVSNND

Mean predicted aligned error: 4.47 Å

Solvent-accessible surface area (backbone atoms only — not comparable to full-atom values): 15540 Å² total; per-residue (Å²): 137,93,74,70,80,91,64,59,90,63,85,62,61,67,46,80,73,33,66,86,81,55,48,61,41,42,66,83,46,44,31,59,52,35,63,72,74,39,77,35,67,67,46,71,47,86,47,54,56,49,24,24,52,56,52,46,52,40,35,22,94,26,36,60,27,39,34,28,12,49,25,62,64,63,94,78,61,71,63,61,69,62,49,53,50,53,43,71,76,41,82,82,63,48,76,66,58,51,37,52,51,53,46,53,49,52,54,51,45,40,74,68,29,50,73,60,84,94,45,75,44,83,32,79,75,48,47,36,43,42,20,28,35,37,24,73,43,52,77,55,45,33,63,39,48,31,50,27,37,50,34,32,60,77,67,62,34,46,70,10,43,40,52,14,55,74,64,37,45,58,36,69,30,83,46,62,88,79,38,76,76,40,36,62,15,37,38,26,28,46,36,40,30,30,48,42,24,24,74,51,35,86,50,67,65,26,29,49,26,18,52,52,36,42,46,40,40,64,71,60,28,28,81,38,60,43,36,36,54,20,43,78,89,74,70,33,60,27,66,64,58,47,53,39,18,34,83,47,50,44,66,51,74,71,80,58,71,70,65,59,65,26,45,85,65,57,69,71,73,33,66,44,34,68,62,28,47,54,55,61,37,33,53,50,44,41,55,48,59,58,103

Sequence (291 aa):
MDQAPSGTGTANKGILFDDETKNYLRTAQMKEMMRQIGYTDIVMQNACLQQMAEVLYEMKDYAGLFVGSEETMLAQGFDYTGLLKFMNANPAFTHEQLGEHLVAWYKAFYAGGMNIGPISMPLDDMGATLSLVRPAALGELPGYLDAFAAAAMRNNETEAAKAAVDRVIRFTSLDPANDKKKLIAAYADLYDFASILGDNARSQETKQAAQNLMSFIKTGLVIRNVGINGDKANGYDYTKVGGIAINTTMKIKTVPPQLEAIFETKYNELSLSKASQWDEFVTWTDAAWRN

Radius of gyration: 18.9 Å; Cα contacts (8 Å, |Δi|>4): 536; chains: 1; bounding box: 47×45×46 Å

pLDDT: mean 92.79, std 11.13, range [32.41, 98.94]